Protein AF-0000000087409966 (afdb_homodimer)

Structure (mmCIF, N/CA/C/O backbone):
data_AF-0000000087409966-model_v1
#
loop_
_entity.id
_entity.type
_entity.pdbx_description
1 polymer 'Uncharacterized protein'
#
loop_
_atom_site.group_PDB
_atom_site.id
_atom_site.type_symbol
_atom_site.label_atom_id
_atom_site.label_alt_id
_atom_site.label_comp_id
_atom_site.label_asym_id
_atom_site.label_entity_id
_atom_site.label_seq_id
_atom_site.pdbx_PDB_ins_code
_atom_site.Cartn_x
_atom_site.Cartn_y
_atom_site.Cartn_z
_atom_site.occupancy
_atom_site.B_iso_or_equiv
_atom_site.auth_seq_id
_atom_site.auth_comp_id
_atom_site.auth_asym_id
_atom_site.auth_atom_id
_atom_site.pdbx_PDB_model_num
ATOM 1 N N . MET A 1 1 ? -36.719 43.875 25.672 1 31.42 1 MET A N 1
ATOM 2 C CA . MET A 1 1 ? -36.438 42.5 25.297 1 31.42 1 MET A CA 1
ATOM 3 C C . MET A 1 1 ? -35.062 42.375 24.672 1 31.42 1 MET A C 1
ATOM 5 O O . MET A 1 1 ? -34.812 42.938 23.609 1 31.42 1 MET A O 1
ATOM 9 N N . LYS A 1 2 ? -34 42.156 25.406 1 37.84 2 LYS A N 1
ATOM 10 C CA . LYS A 1 2 ? -32.594 42.156 25.016 1 37.84 2 LYS A CA 1
ATOM 11 C C . LYS A 1 2 ? -32.281 41 24.062 1 37.84 2 LYS A C 1
ATOM 13 O O . LYS A 1 2 ? -32.531 39.844 24.391 1 37.84 2 LYS A O 1
ATOM 18 N N . THR A 1 3 ? -32.344 41.156 22.672 1 31.69 3 THR A N 1
ATOM 19 C CA . THR A 1 3 ? -32 40.219 21.594 1 31.69 3 THR A CA 1
ATOM 20 C C . THR A 1 3 ? -30.578 39.688 21.781 1 31.69 3 THR A C 1
ATOM 22 O O . THR A 1 3 ? -29.609 40.438 21.734 1 31.69 3 THR A O 1
ATOM 25 N N . ASN A 1 4 ? -30.359 38.656 22.625 1 27.95 4 ASN A N 1
ATOM 26 C CA . ASN A 1 4 ? -29.109 37.969 22.859 1 27.95 4 ASN A CA 1
ATOM 27 C C . ASN A 1 4 ? -28.547 37.406 21.562 1 27.95 4 ASN A C 1
ATOM 29 O O . ASN A 1 4 ? -29.125 36.5 20.953 1 27.95 4 ASN A O 1
ATOM 33 N N . ASN A 1 5 ? -27.969 38.219 20.609 1 27.19 5 ASN A N 1
ATOM 34 C CA . ASN A 1 5 ? -27.266 37.812 19.391 1 27.19 5 ASN A CA 1
ATOM 35 C C . ASN A 1 5 ? -26.172 36.781 19.703 1 27.19 5 ASN A C 1
ATOM 37 O O . ASN A 1 5 ? -25.141 37.156 20.281 1 27.19 5 ASN A O 1
ATOM 41 N N . ASN A 1 6 ? -26.516 35.625 20.234 1 29.97 6 ASN A N 1
ATOM 42 C CA . ASN A 1 6 ? -25.5 34.594 20.375 1 29.97 6 ASN A CA 1
ATOM 43 C C . ASN A 1 6 ? -24.703 34.406 19.094 1 29.97 6 ASN A C 1
ATOM 45 O O . ASN A 1 6 ? -25.266 34.125 18.031 1 29.97 6 ASN A O 1
ATOM 49 N N . PRO A 1 7 ? -23.578 35.125 18.844 1 29.48 7 PRO A N 1
ATOM 50 C CA . PRO A 1 7 ? -22.828 34.906 17.609 1 29.48 7 PRO A CA 1
ATOM 51 C C . PRO A 1 7 ? -22.547 33.438 17.344 1 29.48 7 PRO A C 1
ATOM 53 O O . PRO A 1 7 ? -22.094 32.719 18.25 1 29.48 7 PRO A O 1
ATOM 56 N N . LYS A 1 8 ? -23.453 32.781 16.703 1 34.09 8 LYS A N 1
ATOM 57 C CA . LYS A 1 8 ? -23.156 31.469 16.172 1 34.09 8 LYS A CA 1
ATOM 58 C C . LYS A 1 8 ? -21.75 31.406 15.594 1 34.09 8 LYS A C 1
ATOM 60 O O . LYS A 1 8 ? -21.438 32.094 14.633 1 34.09 8 LYS A O 1
ATOM 65 N N . ILE A 1 9 ? -20.734 31.391 16.422 1 30.94 9 ILE A N 1
ATOM 66 C CA . ILE A 1 9 ? -19.406 31.141 15.891 1 30.94 9 ILE A CA 1
ATOM 67 C C . ILE A 1 9 ? -19.469 30 14.867 1 30.94 9 ILE A C 1
ATOM 69 O O . ILE A 1 9 ? -19.781 28.859 15.219 1 30.94 9 ILE A O 1
ATOM 73 N N . ARG A 1 10 ? -20.062 30.156 13.68 1 32.25 10 ARG A N 1
ATOM 74 C CA . ARG A 1 10 ? -19.891 29.25 12.547 1 32.25 10 ARG A CA 1
ATOM 75 C C . ARG A 1 10 ? -18.438 28.797 12.422 1 32.25 10 ARG A C 1
ATOM 77 O O . ARG A 1 10 ? -17.562 29.594 12.039 1 32.25 10 ARG A O 1
ATOM 84 N N . THR A 1 11 ? -17.812 28.188 13.453 1 34.75 11 THR A N 1
ATOM 85 C CA . THR A 1 11 ? -16.453 27.719 13.242 1 34.75 11 THR A CA 1
ATOM 86 C C . THR A 1 11 ? -16.312 27.094 11.852 1 34.75 11 THR A C 1
ATOM 88 O O . THR A 1 11 ? -17.094 26.219 11.477 1 34.75 11 THR A O 1
ATOM 91 N N . ASN A 1 12 ? -16.078 27.797 10.812 1 33.12 12 ASN A N 1
A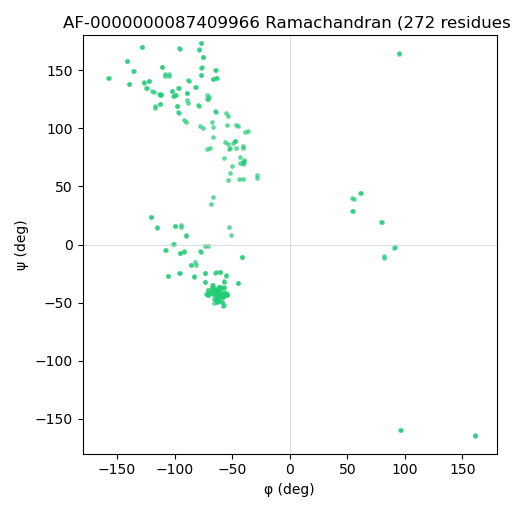TOM 92 C CA . ASN A 1 12 ? -15.742 27.344 9.469 1 33.12 12 ASN A CA 1
ATOM 93 C C . ASN A 1 12 ? -15.023 26 9.477 1 33.12 12 ASN A C 1
ATOM 95 O O . ASN A 1 12 ? -13.844 25.922 9.836 1 33.12 12 ASN A O 1
ATOM 99 N N . THR A 1 13 ? -15.461 24.859 9.945 1 40.47 13 THR A N 1
ATOM 100 C CA . THR A 1 13 ? -15.25 23.438 10.219 1 40.47 13 THR A CA 1
ATOM 101 C C . THR A 1 13 ? -14.547 22.766 9.047 1 40.47 13 THR A C 1
ATOM 103 O O . THR A 1 13 ? -14.328 21.562 9.062 1 40.47 13 THR A O 1
ATOM 106 N N . SER A 1 14 ? -14.391 23.359 7.918 1 46 14 SER A N 1
ATOM 107 C CA . SER A 1 14 ? -13.977 22.797 6.637 1 46 14 SER A CA 1
ATOM 108 C C . SER A 1 14 ? -12.555 22.25 6.703 1 46 14 SER A C 1
ATOM 110 O O . SER A 1 14 ? -12.242 21.25 6.066 1 46 14 SER A O 1
ATOM 112 N N . ASN A 1 15 ? -11.562 23.047 7.281 1 52 15 ASN A N 1
ATOM 113 C CA . ASN A 1 15 ? -10.141 22.719 7.301 1 52 15 ASN A CA 1
ATOM 114 C C . ASN A 1 15 ? -9.742 22.016 8.602 1 52 15 ASN A C 1
ATOM 116 O O . ASN A 1 15 ? -8.594 22.109 9.039 1 52 15 ASN A O 1
ATOM 120 N N . GLN A 1 16 ? -10.672 21.547 9.273 1 64 16 GLN A N 1
ATOM 121 C CA . GLN A 1 16 ? -10.297 21.031 10.586 1 64 16 GLN A CA 1
ATOM 122 C C . GLN A 1 16 ? -9.68 19.641 10.477 1 64 16 GLN A C 1
ATOM 124 O O . GLN A 1 16 ? -10.211 18.766 9.781 1 64 16 GLN A O 1
ATOM 129 N N . ARG A 1 17 ? -8.453 19.625 10.945 1 73.12 17 ARG A N 1
ATOM 130 C CA . ARG A 1 17 ? -7.742 18.359 11.07 1 73.12 17 ARG A CA 1
ATOM 131 C C . ARG A 1 17 ? -8.312 17.531 12.219 1 73.12 17 ARG A C 1
ATOM 133 O O . ARG A 1 17 ? -8.695 18.078 13.258 1 73.12 17 ARG A O 1
ATOM 140 N N . SER A 1 18 ? -8.648 16.266 11.969 1 69.88 18 SER A N 1
ATOM 141 C CA . SER A 1 18 ? -9.094 15.367 13.023 1 69.88 18 SER A CA 1
ATOM 142 C C . SER A 1 18 ? -8.172 14.156 13.148 1 69.88 18 SER A C 1
ATOM 144 O O . SER A 1 18 ? -7.688 13.633 12.141 1 69.88 18 SER A O 1
ATOM 146 N N . TYR A 1 19 ? -7.793 13.891 14.391 1 67.88 19 TYR A N 1
ATOM 147 C CA . TYR A 1 19 ? -6.957 12.727 14.688 1 67.88 19 TYR A CA 1
ATOM 148 C C . TYR A 1 19 ? -7.812 11.5 14.961 1 67.88 19 TYR A C 1
ATOM 150 O O . TYR A 1 19 ? -8.867 11.594 15.594 1 67.88 19 TYR A O 1
ATOM 158 N N . PHE A 1 20 ? -7.453 10.43 14.289 1 63.22 20 PHE A N 1
ATOM 159 C CA . PHE A 1 20 ? -8.188 9.18 14.469 1 63.22 20 PHE A CA 1
ATOM 160 C C . PHE A 1 20 ? -7.242 8.047 14.828 1 63.22 20 PHE A C 1
ATOM 162 O O . PHE A 1 20 ? -6.09 8.023 14.383 1 63.22 20 PHE A O 1
ATOM 169 N N . ASP A 1 21 ? -7.793 7.219 15.797 1 64.75 21 ASP A N 1
ATOM 170 C CA . ASP A 1 21 ? -7.027 6.043 16.188 1 64.75 21 ASP A CA 1
ATOM 171 C C . ASP A 1 21 ? -7.414 4.828 15.344 1 64.75 21 ASP A C 1
ATOM 173 O O . ASP A 1 21 ? -8.562 4.383 15.383 1 64.75 21 ASP A O 1
ATOM 177 N N . TRP A 1 22 ? -6.547 4.418 14.445 1 62.53 22 TRP A N 1
ATOM 178 C CA . TRP A 1 22 ? -6.766 3.225 13.633 1 62.53 22 TRP A CA 1
ATOM 179 C C . TRP A 1 22 ? -6.586 1.96 14.461 1 62.53 22 TRP A C 1
ATOM 181 O O . TRP A 1 22 ? -6.961 0.867 14.031 1 62.53 22 TRP A O 1
ATOM 191 N N . GLY A 1 23 ? -6.254 2.186 15.695 1 59.34 23 GLY A N 1
ATOM 192 C CA . GLY A 1 23 ? -5.895 1.058 16.547 1 59.34 23 GLY A CA 1
ATOM 193 C C . GLY A 1 23 ? -4.398 0.809 16.609 1 59.34 23 GLY A C 1
ATOM 194 O O . GLY A 1 23 ? -3.646 1.314 15.766 1 59.34 23 GLY A O 1
ATOM 195 N N . SER A 1 24 ? -3.992 0.088 17.5 1 55.53 24 SER A N 1
ATOM 196 C CA . SER A 1 24 ? -2.6 -0.299 17.703 1 55.53 24 SER A CA 1
ATOM 197 C C . SER A 1 24 ? -1.693 0.924 17.781 1 55.53 24 SER A C 1
ATOM 199 O O . SER A 1 24 ? -0.583 0.922 17.25 1 55.53 24 SER A O 1
ATOM 201 N N . LYS A 1 25 ? -2.26 2.023 18.25 1 59.22 25 LYS A N 1
ATOM 202 C CA . LYS A 1 25 ? -1.49 3.23 18.531 1 59.22 25 LYS A CA 1
ATOM 203 C C . LYS A 1 25 ? -1.204 4.016 17.25 1 59.22 25 LYS A C 1
ATOM 205 O O . LYS A 1 25 ? -0.202 4.73 17.172 1 59.22 25 LYS A O 1
ATOM 210 N N . MET A 1 26 ? -2.084 3.635 16.266 1 67.94 26 MET A N 1
ATOM 211 C CA . MET A 1 26 ? -1.891 4.375 15.031 1 67.94 26 MET A CA 1
ATOM 212 C C . MET A 1 26 ? -2.854 5.555 14.945 1 67.94 26 MET A C 1
ATOM 214 O O . MET A 1 26 ? -4.07 5.379 15.047 1 67.94 26 MET A O 1
ATOM 218 N N . GLN A 1 27 ? -2.258 6.75 15 1 69.38 27 GLN A N 1
ATOM 219 C CA . GLN A 1 27 ? -3.064 7.961 14.875 1 69.38 27 GLN A CA 1
ATOM 220 C C . GLN A 1 27 ? -3.02 8.508 13.445 1 69.38 27 GLN A C 1
ATOM 222 O O . GLN A 1 27 ? -1.941 8.742 12.906 1 69.38 27 GLN A O 1
ATOM 227 N N . VAL A 1 28 ? -4.211 8.539 12.875 1 74.81 28 VAL A N 1
ATOM 228 C CA . VAL A 1 28 ? -4.316 9.039 11.508 1 74.81 28 VAL A CA 1
ATOM 229 C C . VAL A 1 28 ? -4.996 10.406 11.508 1 74.81 28 VAL A C 1
ATOM 231 O O . VAL A 1 28 ? -5.805 10.703 12.391 1 74.81 28 VAL A O 1
ATOM 234 N N . ILE A 1 29 ? -4.59 11.195 10.609 1 78.19 29 ILE A N 1
ATOM 235 C CA . ILE A 1 29 ? -5.094 12.562 10.562 1 78.19 29 ILE A CA 1
ATOM 236 C C . ILE A 1 29 ? -5.926 12.766 9.297 1 78.19 29 ILE A C 1
ATOM 238 O O . ILE A 1 29 ? -5.496 12.391 8.203 1 78.19 29 ILE A O 1
ATOM 242 N N . ARG A 1 30 ? -7.148 13.32 9.57 1 78.12 30 ARG A N 1
ATOM 243 C CA . ARG A 1 30 ? -8.031 13.648 8.453 1 78.12 30 ARG A CA 1
ATOM 244 C C . ARG A 1 30 ? -8.062 15.156 8.211 1 78.12 30 ARG A C 1
ATOM 246 O O . ARG A 1 30 ? -7.93 15.945 9.148 1 78.12 30 ARG A O 1
ATOM 253 N N . LYS A 1 31 ? -8.211 15.398 6.934 1 77.75 31 LYS A N 1
ATOM 254 C CA . LYS A 1 31 ? -8.43 16.812 6.609 1 77.75 31 LYS A CA 1
ATOM 255 C C . LYS A 1 31 ? -9.914 17.109 6.473 1 77.75 31 LYS A C 1
ATOM 257 O O . LYS A 1 31 ? -10.75 16.219 6.574 1 77.75 31 LYS A O 1
ATOM 262 N N . GLY A 1 32 ? -10.219 18.375 6.414 1 63.72 32 GLY A N 1
ATOM 263 C CA . GLY A 1 32 ? -11.57 18.906 6.488 1 63.72 32 GLY A CA 1
ATOM 264 C C . GLY A 1 32 ? -12.562 18.156 5.629 1 63.72 32 GLY A C 1
ATOM 265 O O . GLY A 1 32 ? -13.719 17.969 6.023 1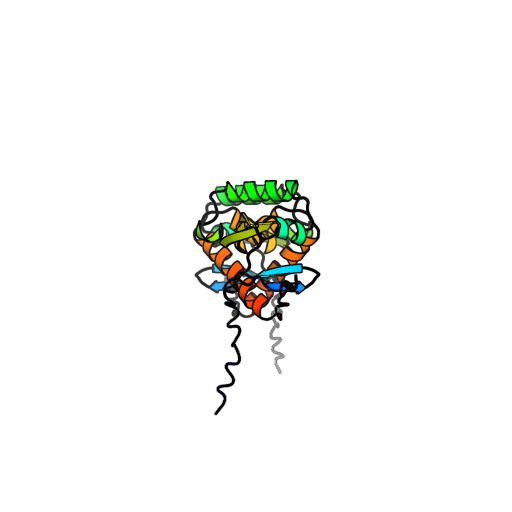 63.72 32 GLY A O 1
ATOM 266 N N . ASN A 1 33 ? -12.164 17.641 4.512 1 67.56 33 ASN A N 1
ATOM 267 C CA . ASN A 1 33 ? -13.094 16.938 3.629 1 67.56 33 ASN A CA 1
ATOM 268 C C . ASN A 1 33 ? -13.156 15.453 3.953 1 67.56 33 ASN A C 1
ATOM 270 O O . ASN A 1 33 ? -13.75 14.68 3.205 1 67.56 33 ASN A O 1
ATOM 274 N N . GLY A 1 34 ? -12.5 15.109 5.055 1 69.38 34 GLY A N 1
ATOM 275 C CA . GLY A 1 34 ? -12.562 13.727 5.504 1 69.38 34 GLY A CA 1
ATOM 276 C C . GLY A 1 34 ? -11.453 12.867 4.941 1 69.38 34 GLY A C 1
ATOM 277 O O . GLY A 1 34 ? -11.289 11.711 5.34 1 69.38 34 GLY A O 1
ATOM 278 N N . GLU A 1 35 ? -10.664 13.461 4.109 1 84.88 35 GLU A N 1
ATOM 279 C CA . GLU A 1 35 ? -9.586 12.688 3.502 1 84.88 35 GLU A CA 1
ATOM 280 C C . GLU A 1 35 ? -8.383 12.586 4.438 1 84.88 35 GLU A C 1
ATOM 282 O O . GLU A 1 35 ? -8.039 13.547 5.121 1 84.88 35 GLU A O 1
ATOM 287 N N . ILE A 1 36 ? -7.922 11.453 4.48 1 88.69 36 ILE A N 1
ATOM 288 C CA . ILE A 1 36 ? -6.715 11.242 5.27 1 88.69 36 ILE A CA 1
ATOM 289 C C . ILE A 1 36 ? -5.523 11.891 4.566 1 88.69 36 ILE A C 1
ATOM 291 O O . ILE A 1 36 ? -5.309 11.672 3.373 1 88.69 36 ILE A O 1
ATOM 295 N N . ALA A 1 37 ? -4.855 12.727 5.277 1 92.25 37 ALA A N 1
ATOM 296 C CA . ALA A 1 37 ? -3.648 13.391 4.785 1 92.25 37 ALA A CA 1
ATOM 297 C C . ALA A 1 37 ? -2.779 13.875 5.938 1 92.25 37 ALA A C 1
ATOM 299 O O . ALA A 1 37 ? -3.291 14.383 6.938 1 92.25 37 ALA A O 1
ATOM 300 N N . MET A 1 38 ? -1.478 13.781 5.734 1 93.44 38 MET A N 1
ATOM 301 C CA . MET A 1 38 ? -0.567 14.125 6.82 1 93.44 38 MET A CA 1
ATOM 302 C C . MET A 1 38 ? 0.592 14.977 6.309 1 93.44 38 MET A C 1
ATOM 304 O O . MET A 1 38 ? 1.001 14.844 5.152 1 93.44 38 MET A O 1
ATOM 308 N N . THR A 1 39 ? 1.058 15.844 7.227 1 93.31 39 THR A N 1
ATOM 309 C CA . THR A 1 39 ? 2.291 16.562 6.938 1 93.31 39 THR A CA 1
ATOM 310 C C . THR A 1 39 ? 3.508 15.672 7.172 1 93.31 39 THR A C 1
ATOM 312 O O . THR A 1 39 ? 3.385 14.586 7.738 1 93.31 39 THR A O 1
ATOM 315 N N . GLU A 1 40 ? 4.648 16.172 6.672 1 95.5 40 GLU A N 1
ATOM 316 C CA . GLU A 1 40 ? 5.887 15.43 6.879 1 95.5 40 GLU A CA 1
ATOM 317 C C . GLU A 1 40 ? 6.145 15.188 8.359 1 95.5 40 GLU A C 1
ATOM 319 O O . GLU A 1 40 ? 6.539 14.094 8.758 1 95.5 40 GLU A O 1
ATOM 324 N N . SER A 1 41 ? 5.945 16.188 9.18 1 92.81 41 SER A N 1
ATOM 325 C CA . SER A 1 41 ? 6.176 16.062 10.617 1 92.81 41 SER A CA 1
ATOM 326 C C . SER A 1 41 ? 5.227 15.039 11.234 1 92.81 41 SER A C 1
ATOM 328 O O . SER A 1 41 ? 5.617 14.273 12.125 1 92.81 41 SER A O 1
ATOM 330 N N . GLU A 1 42 ? 4.051 15.008 10.82 1 91 42 GLU A N 1
ATOM 331 C CA . GLU A 1 42 ? 3.072 14.039 11.305 1 91 42 GLU A CA 1
ATOM 332 C C . GLU A 1 42 ? 3.445 12.617 10.875 1 91 42 GLU A C 1
ATOM 334 O O . GLU A 1 42 ? 3.256 11.664 11.641 1 91 42 GLU A O 1
ATOM 339 N N . LEU A 1 43 ? 3.996 12.484 9.734 1 95.62 43 LEU A N 1
ATOM 340 C CA . LEU A 1 43 ? 4.438 11.188 9.227 1 95.62 43 LEU A CA 1
ATOM 341 C C . LEU A 1 43 ? 5.605 10.648 10.047 1 95.62 43 LEU A C 1
ATOM 343 O O . LEU A 1 43 ? 5.68 9.445 10.312 1 95.62 43 LEU A O 1
ATOM 347 N N . VAL A 1 44 ? 6.43 11.555 10.406 1 95.81 44 VAL A N 1
ATOM 348 C CA . VAL A 1 44 ? 7.555 11.18 11.25 1 95.81 44 VAL A CA 1
ATOM 349 C C . VAL A 1 44 ? 7.039 10.555 12.547 1 95.81 44 VAL A C 1
ATOM 351 O O . VAL A 1 44 ? 7.535 9.516 12.984 1 95.81 44 VAL A O 1
ATOM 354 N N . ARG A 1 45 ? 6.074 11.172 13.062 1 91.31 45 ARG A N 1
ATOM 355 C CA . ARG A 1 45 ? 5.48 10.672 14.297 1 91.31 45 ARG A CA 1
ATOM 356 C C . ARG A 1 45 ? 4.707 9.383 14.055 1 91.31 45 ARG A C 1
ATOM 358 O O . ARG A 1 45 ? 4.82 8.43 14.82 1 91.31 45 ARG A O 1
ATOM 365 N N . PHE A 1 46 ? 3.973 9.273 13.078 1 91 46 PHE A 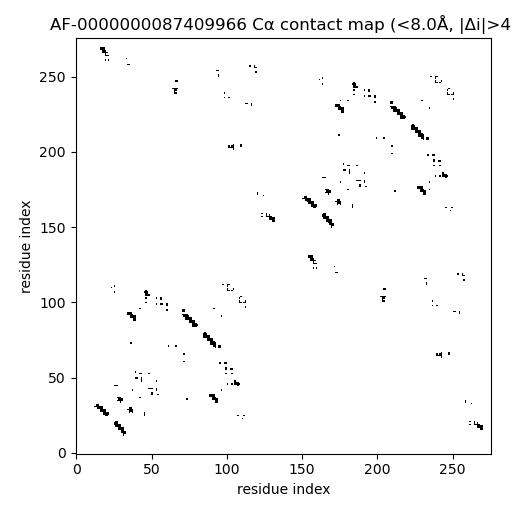N 1
ATOM 366 C CA . PHE A 1 46 ? 3.123 8.141 12.742 1 91 46 PHE A CA 1
ATOM 367 C C . PHE A 1 46 ? 3.957 6.879 12.539 1 91 46 PHE A C 1
ATOM 369 O O . PHE A 1 46 ? 3.607 5.809 13.047 1 91 46 PHE A O 1
ATOM 376 N N . PHE A 1 47 ? 5.078 7.043 11.852 1 94.56 47 PHE A N 1
ATOM 377 C CA . PHE A 1 47 ? 5.879 5.879 11.492 1 94.56 47 PHE A CA 1
ATOM 378 C C . PHE A 1 47 ? 6.988 5.648 12.508 1 94.56 47 PHE A C 1
ATOM 380 O O . PHE A 1 47 ? 7.684 4.633 12.461 1 94.56 47 PHE A O 1
ATOM 387 N N . GLY A 1 48 ? 7.16 6.551 13.414 1 92.88 48 GLY A N 1
ATOM 388 C CA . GLY A 1 48 ? 8.18 6.398 14.438 1 92.88 48 GLY A CA 1
ATOM 389 C C . GLY A 1 48 ? 9.586 6.324 13.875 1 92.88 48 GLY A C 1
ATOM 390 O O . GLY A 1 48 ? 10.367 5.441 14.25 1 92.88 48 GLY A O 1
ATOM 391 N N . VAL A 1 49 ? 9.891 7.207 12.922 1 96.81 49 VAL A N 1
ATOM 392 C CA . VAL A 1 49 ? 11.211 7.242 12.297 1 96.81 49 VAL A CA 1
ATOM 393 C C . VAL A 1 49 ? 11.766 8.664 12.344 1 96.81 49 VAL A C 1
ATOM 395 O O . VAL A 1 49 ? 11.055 9.602 12.711 1 96.81 49 VAL A O 1
ATOM 398 N N . THR A 1 50 ? 13.016 8.789 12.008 1 97.62 50 THR A N 1
ATOM 399 C CA . THR A 1 50 ? 13.625 10.117 11.945 1 97.62 50 THR A CA 1
ATOM 400 C C . THR A 1 50 ? 13.195 10.852 10.68 1 97.62 50 THR A C 1
ATOM 402 O O . THR A 1 50 ? 12.836 10.219 9.688 1 97.62 50 THR A O 1
ATOM 405 N N . TRP A 1 51 ? 13.195 12.133 10.766 1 97.12 51 TRP A N 1
ATOM 406 C CA . TRP A 1 51 ? 12.859 12.961 9.617 1 97.12 51 TRP A CA 1
ATOM 407 C C . TRP A 1 51 ? 13.75 12.633 8.422 1 97.12 51 TRP A C 1
ATOM 409 O O . TRP A 1 51 ? 13.273 12.555 7.289 1 97.12 51 T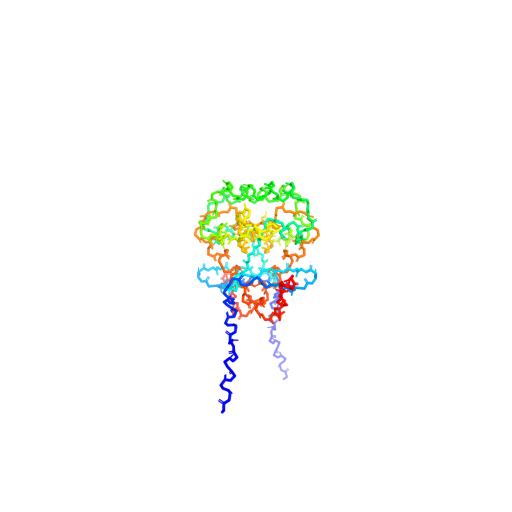RP A O 1
ATOM 419 N N . ARG A 1 52 ? 15.023 12.43 8.625 1 97.88 52 ARG A N 1
ATOM 420 C CA . ARG A 1 52 ? 15.977 12.148 7.551 1 97.88 52 ARG A CA 1
ATOM 421 C C . ARG A 1 52 ? 15.602 10.875 6.801 1 97.88 52 ARG A C 1
ATOM 423 O O . ARG A 1 52 ? 15.57 10.859 5.57 1 97.88 52 ARG A O 1
ATOM 430 N N . LYS A 1 53 ? 15.281 9.883 7.535 1 97.06 53 LYS A N 1
ATOM 431 C CA . LYS A 1 53 ? 14.898 8.602 6.938 1 97.06 53 LYS A CA 1
ATOM 432 C C . LYS A 1 53 ? 13.602 8.727 6.145 1 97.06 53 LYS A C 1
ATOM 434 O O . LYS A 1 53 ? 13.508 8.25 5.012 1 97.06 53 LYS A O 1
ATOM 439 N N . LEU A 1 54 ? 12.664 9.359 6.773 1 97.94 54 LEU A N 1
ATOM 440 C CA . LEU A 1 54 ? 11.383 9.562 6.113 1 97.94 54 LEU A CA 1
ATOM 441 C C . LEU A 1 54 ? 11.539 10.406 4.855 1 97.94 54 LEU A C 1
ATOM 443 O O . LEU A 1 54 ? 11 10.062 3.801 1 97.94 54 LEU A O 1
ATOM 447 N N . ASN A 1 55 ? 12.234 11.469 5.004 1 97.38 55 ASN A N 1
ATOM 448 C CA . ASN A 1 55 ? 12.391 12.391 3.881 1 97.38 55 ASN A CA 1
ATOM 449 C C . ASN A 1 55 ? 13.047 11.711 2.686 1 97.38 55 ASN A C 1
ATOM 451 O O . ASN A 1 55 ? 12.656 11.938 1.541 1 97.38 55 ASN A O 1
ATOM 455 N N . TYR A 1 56 ? 13.945 10.898 2.953 1 97.06 56 TYR A N 1
ATOM 456 C CA . TYR A 1 56 ? 14.625 10.172 1.884 1 97.06 56 TYR A CA 1
ATOM 457 C C . TYR A 1 56 ? 13.648 9.297 1.116 1 97.06 56 TYR A C 1
ATOM 459 O O . TYR A 1 56 ? 13.625 9.305 -0.117 1 97.06 56 TYR A O 1
ATOM 467 N N . ARG A 1 57 ? 12.859 8.547 1.822 1 96.69 57 ARG A N 1
ATOM 468 C CA . ARG A 1 57 ? 11.891 7.66 1.201 1 96.69 57 ARG A CA 1
ATOM 469 C C . ARG A 1 57 ? 10.797 8.453 0.482 1 96.69 57 ARG A C 1
ATOM 471 O O . ARG A 1 57 ? 10.344 8.055 -0.594 1 96.69 57 ARG A O 1
ATOM 478 N N . LEU A 1 58 ? 10.445 9.555 1.097 1 96.81 58 LEU A N 1
ATOM 479 C CA . LEU A 1 58 ? 9.445 10.43 0.492 1 96.81 58 LEU A CA 1
ATOM 480 C C . LEU A 1 58 ? 9.938 10.984 -0.842 1 96.81 58 LEU A C 1
ATOM 482 O O . LEU A 1 58 ? 9.195 11 -1.826 1 96.81 58 LEU A O 1
ATOM 486 N N . GLN A 1 59 ? 11.164 11.344 -0.864 1 96.31 59 GLN A N 1
ATOM 487 C CA . GLN A 1 59 ? 11.742 11.852 -2.107 1 96.31 59 GLN A CA 1
ATOM 488 C C . GLN A 1 59 ? 11.781 10.758 -3.176 1 96.31 59 GLN A C 1
ATOM 490 O O . GLN A 1 59 ? 11.57 11.039 -4.359 1 96.31 59 GLN A O 1
ATOM 495 N N . THR A 1 60 ? 12.086 9.586 -2.75 1 94.12 60 THR A N 1
ATOM 496 C CA . THR A 1 60 ? 12.102 8.469 -3.682 1 94.12 60 THR A CA 1
ATOM 497 C C . THR A 1 60 ? 10.734 8.297 -4.348 1 94.12 60 THR A C 1
ATOM 499 O O . THR A 1 60 ? 10.656 8.102 -5.562 1 94.12 60 THR A O 1
ATOM 502 N N . ILE A 1 61 ? 9.688 8.422 -3.59 1 95.06 61 ILE A N 1
ATOM 503 C CA . ILE A 1 61 ? 8.328 8.297 -4.098 1 95.06 61 ILE A CA 1
ATOM 504 C C . ILE A 1 61 ? 8.008 9.469 -5.023 1 95.06 61 ILE A C 1
ATOM 506 O O . ILE A 1 61 ? 7.48 9.273 -6.121 1 95.06 61 ILE A O 1
ATOM 510 N N . MET A 1 62 ? 8.445 10.656 -4.609 1 94.06 62 MET A N 1
ATOM 511 C CA . MET A 1 62 ? 8.07 11.867 -5.328 1 94.06 62 MET A CA 1
ATOM 512 C C . MET A 1 62 ? 8.82 11.977 -6.648 1 94.06 62 MET A C 1
ATOM 514 O O . MET A 1 62 ? 8.32 12.562 -7.609 1 94.06 62 MET A O 1
ATOM 518 N N . LYS A 1 63 ? 9.93 11.344 -6.668 1 92.06 63 LYS A N 1
ATOM 519 C CA . LYS A 1 63 ? 10.742 11.391 -7.879 1 92.06 63 LYS A CA 1
ATOM 520 C C . LYS A 1 63 ? 10.312 10.32 -8.875 1 92.06 63 LYS A C 1
ATOM 522 O O . LYS A 1 63 ? 10.633 10.398 -10.062 1 92.06 63 LYS A O 1
ATOM 527 N N . SER A 1 64 ? 9.562 9.359 -8.281 1 88.31 64 SER A N 1
ATOM 528 C CA . SER A 1 64 ? 9.102 8.289 -9.156 1 88.31 64 SER A CA 1
ATOM 529 C C . SER A 1 64 ? 7.926 8.742 -10.016 1 88.31 64 SER A C 1
ATOM 531 O O . SER A 1 64 ? 7.152 9.609 -9.609 1 88.31 64 SER A O 1
ATOM 533 N N . SER A 1 65 ? 7.801 8.289 -11.211 1 81.62 65 SER A N 1
ATOM 534 C CA . SER A 1 65 ? 6.73 8.68 -12.133 1 81.62 65 SER A CA 1
ATOM 535 C C . SER A 1 65 ? 5.621 7.637 -12.156 1 81.62 65 SER A C 1
ATOM 537 O O . SER A 1 65 ? 4.719 7.699 -12.992 1 81.62 65 SER A O 1
ATOM 539 N N . ASN A 1 66 ? 5.578 6.777 -11.219 1 90.81 66 ASN A N 1
ATOM 540 C CA . ASN A 1 66 ? 4.625 5.672 -11.297 1 90.81 66 ASN A CA 1
ATOM 541 C C . ASN A 1 66 ? 3.244 6.086 -10.805 1 90.81 66 ASN A C 1
ATOM 543 O O . ASN A 1 66 ? 2.23 5.566 -11.273 1 90.81 66 ASN A O 1
ATOM 547 N N . LEU A 1 67 ? 3.197 7.047 -9.938 1 93.62 67 LEU A N 1
ATOM 548 C CA . LEU A 1 67 ? 1.938 7.457 -9.32 1 93.62 67 LEU A CA 1
ATOM 549 C C . LEU A 1 67 ? 1.239 8.516 -10.164 1 93.62 67 LEU A C 1
ATOM 551 O O . LEU A 1 67 ? 1.894 9.383 -10.742 1 93.62 67 LEU A O 1
ATOM 555 N N . HIS A 1 68 ? 0.005 8.422 -10.234 1 92.5 68 HIS A N 1
ATOM 556 C CA . HIS A 1 68 ? -0.806 9.445 -10.891 1 92.5 68 HIS A CA 1
ATOM 557 C C . HIS A 1 68 ? -0.722 10.773 -10.148 1 92.5 68 HIS A C 1
ATOM 559 O O . HIS A 1 68 ? -0.589 10.797 -8.922 1 92.5 68 HIS A O 1
ATOM 565 N N . PRO A 1 69 ? -0.868 11.836 -10.883 1 90.06 69 PRO A N 1
ATOM 566 C CA . PRO A 1 69 ? -0.778 13.156 -10.25 1 90.06 69 PRO A CA 1
ATOM 567 C C . PRO A 1 69 ? -1.78 13.328 -9.109 1 90.06 69 PRO A C 1
ATOM 569 O O . PRO A 1 69 ? -1.468 13.961 -8.102 1 90.06 69 PRO A O 1
ATOM 572 N N . ASP A 1 70 ? -2.898 12.711 -9.211 1 89.88 70 ASP A N 1
ATOM 573 C CA . ASP A 1 70 ? -3.951 12.898 -8.219 1 89.88 70 ASP A CA 1
ATOM 574 C C . ASP A 1 70 ? -3.652 12.109 -6.945 1 89.88 70 ASP A C 1
ATOM 576 O O . ASP A 1 70 ? -4.32 12.289 -5.926 1 89.88 70 ASP A O 1
ATOM 580 N N . GLU A 1 71 ? -2.6 11.312 -6.988 1 94 71 GLU A N 1
ATOM 581 C CA . GLU A 1 71 ? -2.238 10.484 -5.84 1 94 71 GLU A CA 1
ATOM 582 C C . GLU A 1 71 ? -1.094 11.109 -5.047 1 94 71 GLU A C 1
ATOM 584 O O . GLU A 1 71 ? -0.697 10.594 -4.004 1 94 71 GLU A O 1
ATOM 589 N N . ARG A 1 72 ? -0.571 12.25 -5.414 1 93 72 ARG A N 1
ATOM 590 C CA . ARG A 1 72 ? 0.715 12.727 -4.918 1 93 72 ARG A CA 1
ATOM 591 C C . ARG A 1 72 ? 0.528 13.852 -3.91 1 93 72 ARG A C 1
ATOM 593 O O . ARG A 1 72 ? 1.41 14.117 -3.09 1 93 72 ARG A O 1
ATOM 600 N N . CYS A 1 73 ? -0.57 14.531 -4.086 1 91 73 CYS A N 1
ATOM 601 C CA . CYS A 1 73 ? -0.739 15.742 -3.295 1 91 73 CYS A CA 1
ATOM 602 C C . CYS A 1 73 ? -2.176 15.875 -2.803 1 91 73 CYS A C 1
ATOM 604 O O . CYS A 1 73 ? -3.119 15.594 -3.541 1 91 73 CYS A O 1
ATOM 606 N N . ALA A 1 74 ? -2.273 16.281 -1.537 1 91.06 74 ALA A N 1
ATOM 607 C CA . ALA A 1 74 ? -3.59 16.516 -0.948 1 91.06 74 ALA A CA 1
ATOM 608 C C . ALA A 1 74 ? -3.729 17.969 -0.478 1 91.06 74 ALA A C 1
ATOM 610 O O . ALA A 1 74 ? -4.445 18.234 0.486 1 91.06 74 ALA A O 1
ATOM 611 N N . GLY A 1 75 ? -2.949 18.859 -1.062 1 91.19 75 GLY A N 1
ATOM 612 C CA . GLY A 1 75 ? -2.982 20.266 -0.678 1 91.19 75 GLY A CA 1
ATOM 613 C C . GLY A 1 75 ? -1.899 20.641 0.317 1 91.19 75 GLY A C 1
ATOM 614 O O . GLY A 1 75 ? -0.812 20.047 0.304 1 91.19 75 GLY A O 1
ATOM 615 N N . GLU A 1 76 ? -2.17 21.766 0.989 1 92.81 76 GLU A N 1
ATOM 616 C CA . GLU A 1 76 ? -1.234 22.266 1.991 1 92.81 76 GLU A CA 1
ATOM 617 C C . GLU A 1 76 ? -1.972 22.844 3.193 1 92.81 76 GLU A C 1
ATOM 619 O O . GLU A 1 76 ? -3.182 23.078 3.135 1 92.81 76 GLU A O 1
ATOM 624 N N . GLU A 1 77 ? -1.23 22.875 4.246 1 89.19 77 GLU A N 1
ATOM 625 C CA . GLU A 1 77 ? -1.762 23.516 5.445 1 89.19 77 GLU A CA 1
ATOM 626 C C . GLU A 1 77 ? -0.857 24.656 5.906 1 89.19 77 GLU A C 1
ATOM 628 O O . GLU A 1 77 ? 0.369 24.547 5.836 1 89.19 77 GLU A O 1
ATOM 633 N N . PRO A 1 78 ? -1.483 25.734 6.352 1 90 78 PRO A N 1
ATOM 634 C CA . PRO A 1 78 ? -0.67 26.859 6.844 1 90 78 PRO A CA 1
ATOM 635 C C . PRO A 1 78 ? 0.099 26.5 8.117 1 90 78 PRO A C 1
ATOM 637 O O . PRO A 1 78 ? -0.411 25.781 8.969 1 90 78 PRO A O 1
ATOM 640 N N . VAL A 1 79 ? 1.286 27.031 8.156 1 89.62 79 VAL A N 1
ATOM 641 C CA . VAL A 1 79 ? 2.123 26.875 9.344 1 89.62 79 VAL A CA 1
ATOM 642 C C . VAL A 1 79 ? 2.301 28.234 10.039 1 89.62 79 VAL A C 1
ATOM 644 O O . VAL A 1 79 ? 2.746 29.203 9.414 1 89.62 79 VAL A O 1
ATOM 647 N N . PHE A 1 80 ? 1.847 28.203 11.32 1 87.56 80 PHE A N 1
ATOM 648 C CA . PHE A 1 80 ? 1.954 29.438 12.086 1 87.56 80 PHE A CA 1
ATOM 649 C C . PHE A 1 80 ? 2.975 29.297 13.203 1 87.56 80 PHE A C 1
ATOM 651 O O . PHE A 1 80 ? 3.008 28.266 13.891 1 87.56 80 PHE A O 1
ATOM 658 N N . ILE A 1 81 ? 3.846 30.203 13.258 1 86.94 81 ILE A N 1
ATOM 659 C CA . ILE A 1 81 ? 4.77 30.312 14.383 1 86.94 81 ILE A CA 1
ATOM 660 C C . ILE A 1 81 ? 4.531 31.641 15.117 1 86.94 81 ILE A C 1
ATOM 662 O O . ILE A 1 81 ? 4.648 32.719 14.523 1 86.94 81 ILE A O 1
ATOM 666 N N . ASN A 1 82 ? 4.156 31.453 16.406 1 91.25 82 ASN A N 1
ATOM 667 C CA . ASN A 1 82 ? 3.859 32.625 17.203 1 91.25 82 ASN A CA 1
ATOM 668 C C . ASN A 1 82 ? 2.805 33.531 16.547 1 91.25 82 ASN A C 1
ATOM 670 O O . ASN A 1 82 ? 2.984 34.75 16.438 1 91.25 82 ASN A O 1
ATOM 674 N N . GLY A 1 83 ? 1.778 32.844 15.938 1 87.88 83 GLY A N 1
ATOM 675 C CA . GLY A 1 83 ? 0.632 33.562 15.391 1 87.88 83 GLY A CA 1
ATOM 676 C C . GLY A 1 83 ? 0.889 34.125 14.008 1 87.88 83 GLY A C 1
ATOM 677 O O . GLY A 1 83 ? -0.015 34.688 13.391 1 87.88 83 GLY A O 1
ATOM 678 N N . GLN A 1 84 ? 2.152 34.094 13.641 1 92.75 84 GLN A N 1
ATOM 679 C CA . GLN A 1 84 ? 2.502 34.594 12.32 1 92.75 84 GLN A CA 1
ATOM 680 C C . GLN A 1 84 ? 2.59 33.469 11.297 1 92.75 84 GLN A C 1
ATOM 682 O O . GLN A 1 84 ? 3.156 32.406 11.578 1 92.75 84 GLN A O 1
ATOM 687 N N . LEU A 1 85 ? 1.984 33.75 10.148 1 91.88 85 LEU A N 1
ATOM 688 C CA . LEU A 1 85 ? 2.078 32.781 9.055 1 91.88 85 LEU A CA 1
ATOM 689 C C . LEU A 1 85 ? 3.518 32.625 8.578 1 91.88 85 LEU A C 1
ATOM 691 O O . LEU A 1 85 ? 4.121 33.594 8.117 1 91.88 85 LEU A O 1
ATOM 695 N N . LYS A 1 86 ? 4.043 31.484 8.781 1 91.44 86 LYS A N 1
ATOM 696 C CA . LYS A 1 86 ? 5.434 31.25 8.391 1 91.44 86 LYS A CA 1
ATOM 697 C C . LYS A 1 86 ? 5.516 30.594 7.016 1 91.44 86 LYS A C 1
ATOM 699 O O . LYS A 1 86 ? 6.508 30.766 6.305 1 91.44 86 LYS A O 1
ATOM 704 N N . GLY A 1 87 ? 4.453 29.922 6.668 1 93.94 87 GLY A N 1
ATOM 705 C CA . GLY A 1 87 ? 4.43 29.25 5.383 1 93.94 87 GLY A CA 1
ATOM 706 C C . GLY A 1 87 ? 3.371 28.156 5.297 1 93.94 87 GLY A C 1
ATOM 707 O O . GLY A 1 87 ? 2.34 28.234 5.969 1 93.94 87 GLY A O 1
ATOM 708 N N . TYR A 1 88 ? 3.572 27.312 4.254 1 93.62 88 TYR A N 1
ATOM 709 C CA . TYR A 1 88 ? 2.635 26.219 4.043 1 93.62 88 TYR A CA 1
ATOM 710 C C . TYR A 1 88 ? 3.365 24.875 3.998 1 93.62 88 TYR A C 1
ATOM 712 O O . TYR A 1 88 ? 4.445 24.766 3.418 1 93.62 88 TYR A O 1
ATOM 720 N N . ALA A 1 89 ? 2.789 23.953 4.699 1 93.38 89 ALA A N 1
ATOM 721 C CA . ALA A 1 89 ? 3.324 22.594 4.676 1 93.38 89 ALA A CA 1
ATOM 722 C C . ALA A 1 89 ? 2.49 21.688 3.775 1 93.38 89 ALA A C 1
ATOM 724 O O . ALA A 1 89 ? 1.26 21.672 3.873 1 93.38 89 ALA A O 1
ATOM 725 N N . PRO A 1 90 ? 3.238 20.953 2.916 1 94.62 90 PRO A N 1
ATOM 726 C CA . PRO A 1 90 ? 2.48 20.031 2.064 1 94.62 90 PRO A CA 1
ATOM 727 C C . PRO A 1 90 ? 1.762 18.938 2.861 1 94.62 90 PRO A C 1
ATOM 729 O O . PRO A 1 90 ? 2.268 18.484 3.889 1 94.62 90 PRO A O 1
ATOM 732 N N . LEU A 1 91 ? 0.529 18.562 2.383 1 94.06 91 LEU A N 1
ATOM 733 C CA . LEU A 1 91 ? -0.21 17.406 2.9 1 94.06 91 LEU A CA 1
ATOM 734 C C . LEU A 1 91 ? -0.066 16.203 1.973 1 94.06 91 LEU A C 1
ATOM 736 O O . LEU A 1 91 ? -0.313 16.312 0.769 1 94.06 91 LEU A O 1
ATOM 740 N N . TYR A 1 92 ? 0.325 15.109 2.555 1 94.94 92 TYR A N 1
ATOM 741 C CA . TYR A 1 92 ? 0.481 13.883 1.79 1 94.94 92 TYR A CA 1
ATOM 742 C C . TYR A 1 92 ? -0.737 12.977 1.952 1 94.94 92 TYR A C 1
ATOM 744 O O . TYR A 1 92 ? -1.143 12.672 3.074 1 94.94 92 TYR A O 1
ATOM 752 N N . PRO A 1 93 ? -1.238 12.57 0.795 1 94.44 93 PRO A N 1
ATOM 753 C CA . PRO A 1 93 ? -2.463 11.773 0.853 1 94.44 93 PRO A CA 1
ATOM 754 C C . PRO A 1 93 ? -2.201 10.328 1.271 1 94.44 93 PRO A C 1
ATOM 756 O O . PRO A 1 93 ? -1.046 9.906 1.359 1 94.44 93 PRO A O 1
ATOM 759 N N . LEU A 1 94 ? -3.307 9.656 1.46 1 93.69 94 LEU A N 1
ATOM 760 C CA . LEU A 1 94 ? -3.27 8.273 1.923 1 93.69 94 LEU A CA 1
ATOM 761 C C . LEU A 1 94 ? -2.439 7.406 0.982 1 93.69 94 LEU A C 1
ATOM 763 O O . LEU A 1 94 ? -1.727 6.504 1.428 1 93.69 94 LEU A O 1
ATOM 767 N N . SER A 1 95 ? -2.514 7.664 -0.316 1 94.81 95 SER A N 1
ATOM 768 C CA . SER A 1 95 ? -1.729 6.902 -1.282 1 94.81 95 SER A CA 1
ATOM 769 C C . SER A 1 95 ? -0.238 6.988 -0.974 1 94.81 95 SER A C 1
ATOM 771 O O . SER A 1 95 ? 0.464 5.973 -0.992 1 94.81 95 SER A O 1
ATOM 773 N N . ILE A 1 96 ? 0.214 8.141 -0.633 1 96.31 96 ILE A N 1
ATOM 774 C CA . ILE A 1 96 ? 1.622 8.344 -0.309 1 96.31 96 ILE A CA 1
ATOM 775 C C . ILE A 1 96 ? 1.944 7.68 1.03 1 96.31 96 ILE A C 1
ATOM 777 O O . ILE A 1 96 ? 3.016 7.094 1.198 1 96.31 96 ILE A O 1
ATOM 781 N N . ILE A 1 97 ? 1.051 7.777 1.93 1 95.25 97 ILE A N 1
ATOM 782 C CA . ILE A 1 97 ? 1.244 7.191 3.254 1 95.25 97 ILE A CA 1
ATOM 783 C C . ILE A 1 97 ? 1.407 5.68 3.131 1 95.25 97 ILE A C 1
ATOM 785 O O . ILE A 1 97 ? 2.316 5.098 3.727 1 95.25 97 ILE A O 1
ATOM 789 N N . ILE A 1 98 ? 0.595 5.117 2.35 1 95.62 98 ILE A N 1
ATOM 790 C CA . ILE A 1 98 ? 0.689 3.68 2.113 1 95.62 98 ILE A CA 1
ATOM 791 C C . ILE A 1 98 ? 2.027 3.352 1.456 1 95.62 98 ILE A C 1
ATOM 793 O O . ILE A 1 98 ? 2.738 2.445 1.899 1 95.62 98 ILE A O 1
ATOM 797 N N . ALA A 1 99 ? 2.348 4.059 0.445 1 96.75 99 ALA A N 1
ATOM 798 C CA . ALA A 1 99 ? 3.611 3.836 -0.253 1 96.75 99 ALA A CA 1
ATOM 799 C C . ALA A 1 99 ? 4.793 3.912 0.711 1 96.75 99 ALA A C 1
ATOM 801 O O . ALA A 1 99 ? 5.684 3.062 0.677 1 96.75 99 ALA A O 1
ATOM 802 N N . LEU A 1 100 ? 4.793 4.852 1.574 1 96.69 100 LEU A N 1
ATOM 803 C CA . LEU A 1 100 ? 5.867 5.043 2.539 1 96.69 100 LEU A CA 1
ATOM 804 C C . LEU A 1 100 ? 5.996 3.834 3.459 1 96.69 100 LEU A C 1
ATOM 806 O O . LEU A 1 100 ? 7.102 3.455 3.846 1 96.69 100 LEU A O 1
ATOM 810 N N . SER A 1 101 ? 4.902 3.275 3.816 1 95.56 101 SER A N 1
ATOM 811 C CA . SER A 1 101 ? 4.938 2.158 4.754 1 95.56 101 SER A CA 1
ATOM 812 C C . SER A 1 101 ? 5.742 0.991 4.191 1 95.56 101 SER A C 1
ATOM 814 O O . SER A 1 101 ? 6.297 0.191 4.949 1 95.56 101 SER A O 1
ATOM 816 N N . PHE A 1 102 ? 5.84 0.944 2.875 1 95.81 102 PHE A N 1
ATOM 817 C CA . PHE A 1 102 ? 6.551 -0.167 2.256 1 95.81 102 PHE A CA 1
ATOM 818 C C . PHE A 1 102 ? 8.023 0.184 2.043 1 95.81 102 PHE A C 1
ATOM 820 O O . PHE A 1 102 ? 8.812 -0.665 1.632 1 95.81 102 PHE A O 1
ATOM 827 N N . LEU A 1 103 ? 8.344 1.374 2.32 1 95.62 103 LEU A N 1
ATOM 828 C CA . LEU A 1 103 ? 9.727 1.804 2.172 1 95.62 103 LEU A CA 1
ATOM 829 C C . LEU A 1 103 ? 10.383 2.014 3.533 1 95.62 103 LEU A C 1
ATOM 831 O O . LEU A 1 103 ? 11.578 2.307 3.615 1 95.62 103 LEU A O 1
ATOM 835 N N . LEU A 1 104 ? 9.609 1.874 4.551 1 96.19 104 LEU A N 1
ATOM 836 C CA . LEU A 1 104 ? 10.117 2.047 5.906 1 96.19 104 LEU A CA 1
ATOM 837 C C . LEU A 1 104 ? 10.141 0.719 6.652 1 96.19 104 LEU A C 1
ATOM 839 O O . LEU A 1 104 ? 9.305 -0.153 6.398 1 96.19 104 LEU A O 1
ATOM 843 N N . SER A 1 105 ? 11.031 0.563 7.637 1 94.56 105 SER A N 1
ATOM 844 C CA . SER A 1 105 ? 11.203 -0.71 8.328 1 94.56 105 SER A CA 1
ATOM 845 C C . SER A 1 105 ? 10.805 -0.599 9.797 1 94.56 105 SER A C 1
ATOM 847 O O . SER A 1 105 ? 11.125 -1.479 10.602 1 94.56 105 SER A O 1
ATOM 849 N N . SER A 1 106 ? 10.164 0.367 10.172 1 92.44 106 SER A N 1
ATOM 850 C CA . SER A 1 106 ? 9.781 0.551 11.57 1 92.44 106 SER A CA 1
ATOM 851 C C . SER A 1 106 ? 8.625 -0.375 11.945 1 92.44 106 SER A C 1
ATOM 853 O O . SER A 1 106 ? 7.93 -0.895 11.078 1 92.44 106 SER A O 1
ATOM 855 N N . THR A 1 107 ? 8.484 -0.556 13.266 1 90.88 107 THR A N 1
ATOM 856 C CA . THR A 1 107 ? 7.383 -1.363 13.781 1 90.88 107 THR A CA 1
ATOM 857 C C . THR A 1 107 ? 6.039 -0.759 13.398 1 90.88 107 THR A C 1
ATOM 859 O O . THR A 1 107 ? 5.098 -1.484 13.07 1 90.88 107 THR A O 1
ATOM 862 N N . GLU A 1 108 ? 5.953 0.516 13.391 1 90.69 108 GLU A N 1
ATOM 863 C CA . GLU A 1 108 ? 4.723 1.224 13.047 1 90.69 108 GLU A CA 1
ATOM 864 C C . GLU A 1 108 ? 4.352 1.002 11.586 1 90.69 108 GLU A C 1
ATOM 866 O O . GLU A 1 108 ? 3.176 0.812 11.258 1 90.69 108 GLU A O 1
ATOM 871 N N . ALA A 1 109 ? 5.383 1.023 10.781 1 93.5 109 ALA A N 1
ATOM 872 C CA . ALA A 1 109 ? 5.141 0.744 9.375 1 93.5 109 ALA A CA 1
ATOM 873 C C . ALA A 1 109 ? 4.602 -0.671 9.18 1 93.5 109 ALA A C 1
ATOM 875 O O . ALA A 1 109 ? 3.646 -0.881 8.43 1 93.5 109 ALA A O 1
ATOM 876 N N . TYR A 1 110 ? 5.219 -1.591 9.836 1 93 110 TYR A N 1
ATOM 877 C CA . TYR A 1 110 ? 4.789 -2.982 9.773 1 93 110 TYR A CA 1
ATOM 878 C C . TYR A 1 110 ? 3.338 -3.125 10.227 1 93 110 TYR A C 1
ATOM 880 O O . TYR A 1 110 ? 2.537 -3.785 9.562 1 93 110 TYR A O 1
ATOM 888 N N . LEU A 1 111 ? 2.975 -2.51 11.273 1 89.5 111 LEU A N 1
ATOM 889 C CA . LEU A 1 111 ? 1.623 -2.6 11.82 1 89.5 111 LEU A CA 1
ATOM 890 C C . LEU A 1 111 ? 0.61 -1.977 10.859 1 89.5 111 LEU A C 1
ATOM 892 O O . LEU A 1 111 ? -0.503 -2.484 10.711 1 89.5 111 LEU A O 1
ATOM 896 N N . PHE A 1 112 ? 0.98 -0.906 10.281 1 91.25 112 PHE A N 1
ATOM 897 C CA . PHE A 1 112 ? 0.104 -0.255 9.32 1 91.25 112 PHE A CA 1
ATOM 898 C C . PHE A 1 112 ? -0.139 -1.158 8.117 1 91.25 112 PHE A C 1
ATOM 900 O O . PHE A 1 112 ? -1.276 -1.305 7.66 1 91.25 112 PHE A O 1
ATOM 907 N N . ARG A 1 113 ? 0.965 -1.817 7.602 1 93.19 113 ARG A N 1
ATOM 908 C CA . ARG A 1 113 ? 0.818 -2.736 6.477 1 93.19 113 ARG A CA 1
ATOM 909 C C . ARG A 1 113 ? -0.069 -3.918 6.848 1 93.19 113 ARG A C 1
ATOM 911 O O . ARG A 1 113 ? -0.877 -4.375 6.035 1 93.19 113 ARG A O 1
ATOM 918 N N . LYS A 1 114 ? 0.087 -4.387 8.047 1 89.5 114 LYS A N 1
ATOM 919 C CA . LYS A 1 114 ? -0.762 -5.477 8.523 1 89.5 114 LYS A CA 1
ATOM 920 C C . LYS A 1 114 ? -2.229 -5.059 8.555 1 89.5 114 LYS A C 1
ATOM 922 O O . LYS A 1 114 ? -3.107 -5.824 8.148 1 89.5 114 LYS A O 1
ATOM 927 N N . TYR A 1 115 ? -2.438 -3.918 9.039 1 88.06 115 TYR A N 1
ATOM 928 C CA . TYR A 1 115 ? -3.791 -3.377 9.086 1 88.06 115 TYR A CA 1
ATOM 929 C C . TYR A 1 115 ? -4.398 -3.297 7.691 1 88.06 115 TYR A C 1
ATOM 931 O O . TYR A 1 115 ? -5.543 -3.707 7.48 1 88.06 115 TYR A O 1
ATOM 939 N N . ILE A 1 116 ? -3.678 -2.738 6.75 1 89.38 116 ILE A N 1
ATOM 940 C CA . ILE A 1 116 ? -4.152 -2.59 5.375 1 89.38 116 ILE A CA 1
ATOM 941 C C . ILE A 1 116 ? -4.508 -3.961 4.805 1 89.38 116 ILE A C 1
ATOM 943 O O . ILE A 1 116 ? -5.59 -4.145 4.238 1 89.38 116 ILE A O 1
ATOM 947 N N . SER A 1 117 ? -3.555 -4.875 4.91 1 89.12 117 SER A N 1
ATOM 948 C CA . SER A 1 117 ? -3.76 -6.215 4.367 1 89.12 117 SER A CA 1
ATOM 949 C C . SER A 1 117 ? -5 -6.867 4.969 1 89.12 117 SER A C 1
ATOM 951 O O . SER A 1 117 ? -5.789 -7.488 4.25 1 89.12 117 SER A O 1
ATOM 953 N N . ARG A 1 118 ? -5.184 -6.715 6.238 1 84.38 118 ARG A N 1
ATOM 954 C CA . ARG A 1 118 ? -6.336 -7.301 6.918 1 84.38 118 ARG A CA 1
ATOM 955 C C . ARG A 1 118 ? -7.637 -6.668 6.434 1 84.38 118 ARG A C 1
ATOM 957 O O . ARG A 1 118 ? -8.625 -7.367 6.203 1 84.38 118 ARG A O 1
ATOM 964 N N . LYS A 1 119 ? -7.641 -5.418 6.293 1 83.31 119 LYS A N 1
ATOM 965 C CA . LYS A 1 119 ? -8.828 -4.699 5.844 1 83.31 119 LYS A CA 1
ATOM 966 C C . LYS A 1 119 ? -9.234 -5.141 4.441 1 83.31 119 LYS A C 1
ATOM 968 O O . LYS A 1 119 ? -10.43 -5.301 4.156 1 83.31 119 LYS A O 1
ATOM 973 N N . LEU A 1 120 ? -8.289 -5.305 3.645 1 84 120 LEU A N 1
ATOM 974 C CA . LEU A 1 120 ? -8.562 -5.66 2.258 1 84 120 LEU A CA 1
ATOM 975 C C . LEU A 1 120 ? -9.016 -7.113 2.148 1 84 120 LEU A C 1
ATOM 977 O O . LEU A 1 120 ? -9.812 -7.457 1.272 1 84 120 LEU A O 1
ATOM 981 N N . GLN A 1 121 ? -8.508 -7.93 3.008 1 80 121 GLN A N 1
ATOM 982 C CA . GLN A 1 121 ? -8.859 -9.344 2.984 1 80 121 GLN A CA 1
ATOM 983 C C . GLN A 1 121 ? -10.297 -9.562 3.439 1 80 121 GLN A C 1
ATOM 985 O O . GLN A 1 121 ? -10.992 -10.438 2.92 1 80 121 GLN A O 1
ATOM 990 N N . THR A 1 122 ? -10.68 -8.906 4.41 1 70.94 122 THR A N 1
ATOM 991 C CA . THR A 1 122 ? -12.008 -9.078 4.984 1 70.94 122 THR A CA 1
ATOM 992 C C . THR A 1 122 ? -13.094 -8.625 4.008 1 70.94 122 THR A C 1
ATOM 994 O O . THR A 1 122 ? -14.156 -9.242 3.918 1 70.94 122 THR A O 1
ATOM 997 N N . GLU A 1 123 ? -12.891 -7.641 3.336 1 59.28 123 GLU A N 1
ATOM 998 C CA . GLU A 1 123 ? -13.883 -7.164 2.387 1 59.28 123 GLU A CA 1
ATOM 999 C C . GLU A 1 123 ? -13.977 -8.078 1.171 1 59.28 123 GLU A C 1
ATOM 1001 O O . GLU A 1 123 ? -15.062 -8.305 0.633 1 59.28 123 GLU A O 1
ATOM 1006 N N . ALA A 1 124 ? -12.898 -8.523 0.648 1 53.28 124 ALA A N 1
ATOM 1007 C CA . ALA A 1 124 ? -12.914 -9.422 -0.503 1 53.28 124 ALA A CA 1
ATOM 1008 C C . ALA A 1 124 ? -13.75 -10.664 -0.219 1 53.28 124 ALA A C 1
ATOM 1010 O O . ALA A 1 124 ? -14.289 -11.281 -1.14 1 53.28 124 ALA A O 1
ATOM 1011 N N . ALA A 1 125 ? -13.867 -11.039 0.968 1 48.09 125 ALA A N 1
ATOM 1012 C CA . ALA A 1 125 ? -14.664 -12.203 1.348 1 48.09 125 ALA A CA 1
ATOM 1013 C C . ALA A 1 125 ? -16.141 -11.977 1.039 1 48.09 125 ALA A C 1
ATOM 1015 O O . ALA A 1 125 ? -16.891 -12.93 0.808 1 48.09 125 ALA A O 1
ATOM 1016 N N . ILE A 1 126 ? -16.469 -10.75 0.991 1 43 126 ILE A N 1
ATOM 1017 C CA . ILE A 1 126 ? -17.891 -10.562 0.796 1 43 126 ILE A CA 1
ATOM 1018 C C . ILE A 1 126 ? -18.25 -10.719 -0.684 1 43 126 ILE A C 1
ATOM 1020 O O . ILE A 1 126 ? -19.375 -11.047 -1.033 1 43 126 ILE A O 1
ATOM 1024 N N . VAL A 1 127 ? -17.234 -10.625 -1.45 1 46.81 127 VAL A N 1
ATOM 1025 C CA . VAL A 1 127 ? -17.609 -10.758 -2.854 1 46.81 127 VAL A CA 1
ATOM 1026 C C . VAL A 1 127 ? -17.594 -12.234 -3.254 1 46.81 127 VAL A C 1
ATOM 1028 O O . VAL A 1 127 ? -16.75 -13.008 -2.789 1 46.81 127 VAL A O 1
ATOM 1031 N N . THR A 1 128 ? -18.688 -12.758 -3.713 1 44.59 128 THR A N 1
ATOM 1032 C CA . THR A 1 128 ? -18.969 -14.125 -4.113 1 44.59 128 THR A CA 1
ATOM 1033 C C . THR A 1 128 ? -17.844 -14.688 -4.98 1 44.59 128 THR A C 1
ATOM 1035 O O . THR A 1 128 ? -17.562 -14.156 -6.059 1 44.59 128 THR A O 1
ATOM 1038 N N . PRO A 1 129 ? -17.047 -15.484 -4.359 1 44.56 129 PRO A N 1
ATOM 1039 C CA . PRO A 1 129 ? -15.914 -16.125 -5.043 1 44.56 129 PRO A CA 1
ATOM 1040 C C . PRO A 1 129 ? -16.328 -16.875 -6.305 1 44.56 129 PRO A C 1
ATOM 1042 O O . PRO A 1 129 ? -17.406 -17.484 -6.336 1 44.56 129 PRO A O 1
ATOM 1045 N N . ILE A 1 130 ? -15.969 -16.406 -7.492 1 42.75 130 ILE A N 1
ATOM 1046 C CA . ILE A 1 130 ? -16.141 -17.312 -8.625 1 42.75 130 ILE A CA 1
ATOM 1047 C C . ILE A 1 130 ? -15.055 -18.375 -8.609 1 42.75 130 ILE A C 1
ATOM 1049 O O . ILE A 1 130 ? -13.867 -18.062 -8.578 1 42.75 130 ILE A O 1
ATOM 1053 N N . PHE A 1 131 ? -15.477 -19.484 -8.133 1 39.78 131 PHE A N 1
ATOM 1054 C CA . PHE A 1 131 ? -14.602 -20.641 -8.055 1 39.78 131 PHE A CA 1
ATOM 1055 C C . PHE A 1 131 ? -14.242 -21.141 -9.445 1 39.78 131 PHE A C 1
ATOM 1057 O O . PHE A 1 131 ? -15.117 -21.297 -10.305 1 39.78 131 PHE A O 1
ATOM 1064 N N . LEU A 1 132 ? -13.148 -20.859 -9.922 1 38.31 132 LEU A N 1
ATOM 1065 C CA . LEU A 1 132 ? -12.781 -21.531 -11.164 1 38.31 132 LEU A CA 1
ATOM 1066 C C . LEU A 1 132 ? -12.516 -23.016 -10.922 1 38.31 132 LEU A C 1
ATOM 1068 O O . LEU A 1 132 ? -11.656 -23.375 -10.117 1 38.31 132 LEU 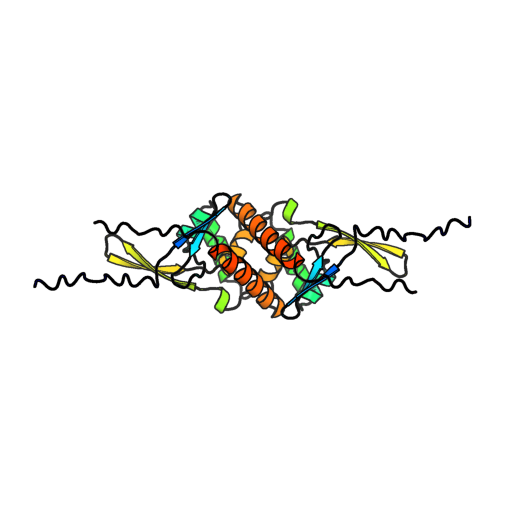A O 1
ATOM 1072 N N . LEU A 1 133 ? -13.562 -23.812 -10.891 1 35.47 133 LEU A N 1
ATOM 1073 C CA . LEU A 1 133 ? -13.391 -25.266 -11.031 1 35.47 133 LEU A CA 1
ATOM 1074 C C . LEU A 1 133 ? -12.609 -25.594 -12.297 1 35.47 133 LEU A C 1
ATOM 1076 O O . LEU A 1 133 ? -13 -25.188 -13.391 1 35.47 133 LEU A O 1
ATOM 1080 N N . GLY A 1 134 ? -11.281 -25.594 -12.188 1 32.75 134 GLY A N 1
ATOM 1081 C CA . GLY A 1 134 ? -10.602 -26.234 -13.312 1 32.75 134 GLY A CA 1
ATOM 1082 C C . GLY A 1 134 ? -11.344 -27.438 -13.852 1 32.75 134 GLY A C 1
ATOM 1083 O O . GLY A 1 134 ? -11.789 -28.297 -13.086 1 32.75 134 GLY A O 1
ATOM 1084 N N . ASN A 1 135 ? -12.102 -27.234 -14.914 1 32.94 135 ASN A N 1
ATOM 1085 C CA . ASN A 1 135 ? -12.602 -28.359 -15.688 1 32.94 135 ASN A CA 1
ATOM 1086 C C . ASN A 1 135 ? -11.547 -29.453 -15.844 1 32.94 135 ASN A C 1
ATOM 1088 O O . ASN A 1 135 ? -10.523 -29.25 -16.5 1 32.94 135 ASN A O 1
ATOM 1092 N N . THR A 1 136 ? -11.234 -30.156 -14.781 1 30.09 136 THR A N 1
ATOM 1093 C CA . THR A 1 136 ? -10.516 -31.422 -14.953 1 30.09 136 THR A CA 1
ATOM 1094 C C . THR A 1 136 ? -11.219 -32.312 -15.977 1 30.09 136 THR A C 1
ATOM 1096 O O . THR A 1 136 ? -10.922 -33.5 -16.078 1 30.09 136 THR A O 1
ATOM 1099 N N . LYS A 1 137 ? -12.25 -31.812 -16.703 1 32.97 137 LYS A N 1
ATOM 1100 C CA . LYS A 1 137 ? -12.766 -32.844 -17.609 1 32.97 137 LYS A CA 1
ATOM 1101 C C . LYS A 1 137 ? -11.742 -33.156 -18.703 1 32.97 137 LYS A C 1
ATOM 1103 O O . LYS A 1 137 ? -12.055 -33.906 -19.641 1 32.97 137 LYS A O 1
ATOM 1108 N N . ASN A 1 138 ? -10.344 -33.188 -18.656 1 25.67 138 ASN A N 1
ATOM 1109 C CA . ASN A 1 138 ? -9.938 -34.156 -19.672 1 25.67 138 ASN A CA 1
ATOM 1110 C C . ASN A 1 138 ? -10.148 -35.594 -19.203 1 25.67 138 ASN A C 1
ATOM 1112 O O . ASN A 1 138 ? -9.969 -35.875 -18.016 1 25.67 138 ASN A O 1
ATOM 1116 N N . MET B 1 1 ? -31.359 -53.406 1.391 1 27.55 1 MET B N 1
ATOM 1117 C CA . MET B 1 1 ? -30.391 -52.75 2.264 1 27.55 1 MET B CA 1
ATOM 1118 C C . MET B 1 1 ? -29.234 -52.188 1.453 1 27.55 1 MET B C 1
ATOM 1120 O O . MET B 1 1 ? -28.172 -51.875 2.004 1 27.55 1 MET B O 1
ATOM 1124 N N . LYS B 1 2 ? -29.25 -52.094 0.167 1 37.44 2 LYS B N 1
ATOM 1125 C CA . LYS B 1 2 ? -28.141 -51.562 -0.623 1 37.44 2 LYS B CA 1
ATOM 1126 C C . LYS B 1 2 ? -27.734 -50.188 -0.154 1 37.44 2 LYS B C 1
ATOM 1128 O O . LYS B 1 2 ? -28.562 -49.281 -0.018 1 37.44 2 LYS B O 1
ATOM 1133 N N . THR B 1 3 ? -26.531 -50.094 0.651 1 30.14 3 THR B N 1
ATOM 1134 C CA . THR B 1 3 ? -25.734 -49 1.153 1 30.14 3 THR B CA 1
ATOM 1135 C C . THR B 1 3 ? -25.359 -48.031 0.019 1 30.14 3 THR B C 1
ATOM 1137 O O . THR B 1 3 ? -24.688 -48.438 -0.942 1 30.14 3 THR B O 1
ATOM 1140 N N . ASN B 1 4 ? -26.156 -47.094 -0.396 1 27.39 4 ASN B N 1
ATOM 1141 C CA . ASN B 1 4 ? -25.938 -46 -1.339 1 27.39 4 ASN B CA 1
ATOM 1142 C C . ASN B 1 4 ? -24.672 -45.219 -1.009 1 27.39 4 ASN B C 1
ATOM 1144 O O . ASN B 1 4 ? -24.625 -44.5 -0.012 1 27.39 4 ASN B O 1
ATOM 1148 N N . ASN B 1 5 ? -23.391 -45.844 -1.156 1 26.64 5 ASN B N 1
ATOM 1149 C CA . ASN B 1 5 ? -22.094 -45.188 -0.976 1 26.64 5 ASN B CA 1
ATOM 1150 C C . ASN B 1 5 ? -21.969 -43.938 -1.835 1 26.64 5 ASN B C 1
ATOM 1152 O O . ASN B 1 5 ? -21.75 -44.031 -3.043 1 26.64 5 ASN B O 1
ATOM 1156 N N . ASN B 1 6 ? -22.891 -42.969 -1.727 1 29.75 6 ASN B N 1
ATOM 1157 C CA . ASN B 1 6 ? -22.641 -41.719 -2.443 1 29.75 6 ASN B CA 1
ATOM 1158 C C . ASN B 1 6 ? -21.234 -41.219 -2.203 1 29.75 6 ASN B C 1
ATOM 1160 O O . ASN B 1 6 ? -20.844 -40.938 -1.063 1 29.75 6 ASN B O 1
ATOM 1164 N N . PRO B 1 7 ? -20.203 -41.625 -3.045 1 28.64 7 PRO B N 1
ATOM 1165 C CA . PRO B 1 7 ? -18.859 -41.094 -2.791 1 28.64 7 PRO B CA 1
ATOM 1166 C C . PRO B 1 7 ? -18.828 -39.594 -2.561 1 28.64 7 PRO B C 1
ATOM 1168 O O . PRO B 1 7 ? -19.375 -38.844 -3.373 1 28.64 7 PRO B O 1
ATOM 1171 N N . LYS B 1 8 ? -19.109 -39.219 -1.365 1 34 8 LYS B N 1
ATOM 1172 C CA . LYS B 1 8 ? -18.875 -37.812 -1.004 1 34 8 LYS B CA 1
ATOM 1173 C C . LYS B 1 8 ? -17.531 -37.344 -1.556 1 34 8 LYS B C 1
ATOM 1175 O O . LYS B 1 8 ? -16.484 -37.875 -1.216 1 34 8 LYS B O 1
ATOM 1180 N N . ILE B 1 9 ? -17.438 -37.094 -2.852 1 30.62 9 ILE B N 1
ATOM 1181 C CA . ILE B 1 9 ? -16.219 -36.438 -3.34 1 30.62 9 ILE B CA 1
ATOM 1182 C C . ILE B 1 9 ? -15.773 -35.344 -2.363 1 30.62 9 ILE B C 1
ATOM 1184 O O . ILE B 1 9 ? -16.484 -34.375 -2.162 1 30.62 9 ILE B O 1
ATOM 1188 N N . ARG B 1 10 ? -15.289 -35.656 -1.163 1 32.25 10 ARG B N 1
ATOM 1189 C CA . ARG B 1 10 ? -14.578 -34.719 -0.287 1 32.25 10 ARG B CA 1
ATOM 1190 C C . ARG B 1 10 ? -13.578 -33.906 -1.073 1 32.25 10 ARG B C 1
ATOM 1192 O O . ARG B 1 10 ? -12.539 -34.406 -1.514 1 32.25 10 ARG B O 1
ATOM 1199 N N . THR B 1 11 ? -13.969 -33.156 -2.162 1 34.81 11 THR B N 1
ATOM 1200 C CA . THR B 1 11 ? -12.984 -32.312 -2.844 1 34.81 11 THR B CA 1
ATOM 1201 C C . THR B 1 11 ? -12.07 -31.625 -1.836 1 34.81 11 THR B C 1
ATOM 1203 O O . THR B 1 11 ? -12.547 -31 -0.882 1 34.81 11 THR B O 1
ATOM 1206 N N . ASN B 1 12 ? -11.062 -32.188 -1.333 1 33.03 12 ASN B N 1
ATOM 1207 C CA . ASN B 1 12 ? -10.016 -31.641 -0.485 1 33.03 12 ASN B CA 1
ATOM 1208 C C . ASN B 1 12 ? -9.797 -30.156 -0.755 1 33.03 12 ASN B C 1
ATOM 1210 O O . ASN B 1 12 ? -9.203 -29.781 -1.77 1 33.03 12 ASN B O 1
ATOM 1214 N N . THR B 1 13 ? -10.68 -29.172 -0.677 1 40.09 13 THR B N 1
ATOM 1215 C CA . THR B 1 13 ? -11.078 -27.781 -0.819 1 40.09 13 THR B CA 1
ATOM 1216 C C . THR B 1 13 ? -9.977 -26.844 -0.322 1 40.09 13 THR B C 1
ATOM 1218 O O . THR B 1 13 ? -10.148 -25.625 -0.326 1 40.09 13 THR B O 1
ATOM 1221 N N . SER B 1 14 ? -8.969 -27.281 0.324 1 45.56 14 SER B N 1
ATOM 1222 C CA . SER B 1 14 ? -8 -26.531 1.104 1 45.56 14 SER B CA 1
ATOM 1223 C C . SER B 1 14 ? -7.168 -25.609 0.211 1 45.56 14 SER B C 1
ATOM 1225 O O . SER B 1 14 ? -6.812 -24.5 0.612 1 45.56 14 SER B O 1
ATOM 1227 N N . ASN B 1 15 ? -6.559 -26.141 -0.944 1 51.25 15 ASN B N 1
ATOM 1228 C CA . ASN B 1 15 ? -5.629 -25.438 -1.813 1 51.25 15 ASN B CA 1
ATOM 1229 C C . ASN B 1 15 ? -6.348 -24.797 -2.996 1 51.25 15 ASN B C 1
ATOM 1231 O O . ASN B 1 15 ? -5.746 -24.562 -4.047 1 51.25 15 ASN B O 1
ATOM 1235 N N . GLN B 1 16 ? -7.566 -24.703 -2.9 1 62.56 16 GLN B N 1
ATOM 1236 C CA . GLN B 1 16 ? -8.258 -24.25 -4.102 1 62.56 16 GLN B CA 1
ATOM 1237 C C . GLN B 1 16 ? -8.141 -22.734 -4.262 1 62.56 16 GLN B C 1
ATOM 1239 O O . GLN B 1 16 ? -8.328 -21.984 -3.301 1 62.56 16 GLN B O 1
ATOM 1244 N N . ARG B 1 17 ? -7.527 -22.422 -5.387 1 71.25 17 ARG B N 1
ATOM 1245 C CA . ARG B 1 17 ? -7.461 -21.031 -5.809 1 71.25 17 ARG B CA 1
ATOM 1246 C C . ARG B 1 17 ? -8.828 -20.516 -6.238 1 71.25 17 ARG B C 1
ATOM 1248 O O . ARG B 1 17 ? -9.609 -21.266 -6.848 1 71.25 17 ARG B O 1
ATOM 1255 N N . SER B 1 18 ? -9.297 -19.406 -5.691 1 68.25 18 SER B N 1
ATOM 1256 C CA . SER B 1 18 ? -10.547 -18.781 -6.125 1 68.25 18 SER B CA 1
ATOM 1257 C C . SER B 1 18 ? -10.312 -17.391 -6.68 1 68.25 18 SER B C 1
ATOM 1259 O O . SER B 1 18 ? -9.477 -16.641 -6.164 1 68.25 18 SER B O 1
ATOM 1261 N N . TYR B 1 19 ? -10.891 -17.156 -7.84 1 66.62 19 TYR B N 1
ATOM 1262 C CA . TYR B 1 19 ? -10.812 -15.844 -8.477 1 66.62 19 TYR B CA 1
ATOM 1263 C C . TYR B 1 19 ? -11.953 -14.945 -8.023 1 66.62 19 TYR B C 1
ATOM 1265 O O . TYR B 1 19 ? -13.086 -15.406 -7.848 1 66.62 19 TYR B O 1
ATOM 1273 N N . PHE B 1 20 ? -11.578 -13.742 -7.625 1 61.94 20 PHE B N 1
ATOM 1274 C CA . PHE B 1 20 ? -12.578 -12.781 -7.168 1 61.94 20 PHE B CA 1
ATOM 1275 C C . PHE B 1 20 ? -12.453 -11.469 -7.926 1 61.94 20 PHE B C 1
ATOM 1277 O O . PHE B 1 20 ? -11.352 -11.07 -8.305 1 61.94 20 PHE B O 1
ATOM 1284 N N . ASP B 1 21 ? -13.695 -10.961 -8.258 1 63.69 21 ASP B N 1
ATOM 1285 C CA . ASP B 1 21 ? -13.727 -9.656 -8.922 1 63.69 21 ASP B CA 1
ATOM 1286 C C . ASP B 1 21 ? -13.812 -8.531 -7.895 1 63.69 21 ASP B C 1
ATOM 1288 O O . ASP B 1 21 ? -14.789 -8.438 -7.145 1 63.69 21 ASP B O 1
ATOM 1292 N N . TRP B 1 22 ? -12.734 -7.828 -7.676 1 61.72 22 TRP B N 1
ATOM 1293 C CA . TRP B 1 22 ? -12.711 -6.68 -6.777 1 61.72 22 TRP B CA 1
ATOM 1294 C C . TRP B 1 22 ? -13.477 -5.508 -7.375 1 61.72 22 TRP B C 1
ATOM 1296 O O . TRP B 1 22 ? -13.781 -4.535 -6.68 1 61.72 22 TRP B O 1
ATOM 1306 N N . GLY B 1 23 ? -13.969 -5.746 -8.562 1 58.47 23 GLY B N 1
ATOM 1307 C CA . GLY B 1 23 ? -14.578 -4.652 -9.312 1 58.47 23 GLY B CA 1
ATOM 1308 C C . GLY B 1 23 ? -13.609 -3.982 -10.273 1 58.47 23 GLY B C 1
ATOM 1309 O O . GLY B 1 23 ? -12.398 -4.148 -10.156 1 58.47 23 GLY B O 1
ATOM 1310 N N . SER B 1 24 ? -14.102 -3.287 -11.133 1 54.59 24 SER B N 1
ATOM 1311 C CA . SER B 1 24 ? -13.336 -2.539 -12.133 1 54.59 24 SER B CA 1
ATOM 1312 C C . SER B 1 24 ? -12.398 -3.451 -12.906 1 54.59 24 SER B C 1
ATOM 1314 O O . SER B 1 24 ? -11.266 -3.068 -13.211 1 54.59 24 SER B O 1
ATOM 1316 N N . LYS B 1 25 ? -12.789 -4.719 -13.023 1 57.75 25 LYS B N 1
ATOM 1317 C CA . LYS B 1 25 ? -12.07 -5.668 -13.867 1 57.75 25 LYS B CA 1
ATOM 1318 C C . LYS B 1 25 ? -10.828 -6.203 -13.164 1 57.75 25 LYS B C 1
ATOM 1320 O O . LYS B 1 25 ? -9.852 -6.57 -13.812 1 57.75 25 LYS B O 1
ATOM 1325 N N . MET B 1 26 ? -10.93 -6.008 -11.805 1 65.81 26 MET B N 1
ATOM 1326 C CA . MET B 1 26 ? -9.789 -6.531 -11.062 1 65.81 26 MET B CA 1
ATOM 1327 C C . MET B 1 26 ? -10.094 -7.918 -10.5 1 65.81 26 MET B C 1
ATOM 1329 O O . MET B 1 26 ? -11.094 -8.109 -9.805 1 65.81 26 MET B O 1
ATOM 1333 N N . GLN B 1 27 ? -9.352 -8.891 -11.047 1 67.88 27 GLN B N 1
ATOM 1334 C CA . GLN B 1 27 ? -9.508 -10.258 -10.562 1 67.88 27 GLN B CA 1
ATOM 1335 C C . GLN B 1 27 ? -8.422 -10.609 -9.547 1 67.88 27 GLN B C 1
ATOM 1337 O O . GLN B 1 27 ? -7.234 -10.461 -9.828 1 67.88 27 GLN B O 1
ATOM 1342 N N . VAL B 1 28 ? -8.914 -10.922 -8.352 1 73.62 28 VAL B N 1
ATOM 1343 C CA . VAL B 1 28 ? -7.984 -11.281 -7.285 1 73.62 28 VAL B CA 1
ATOM 1344 C C . VAL B 1 28 ? -8.07 -12.773 -7.004 1 73.62 28 VAL B C 1
ATOM 1346 O O . VAL B 1 28 ? -9.125 -13.391 -7.199 1 73.62 28 VAL B O 1
ATOM 1349 N N . ILE B 1 29 ? -6.977 -13.312 -6.684 1 77.44 29 ILE B N 1
ATOM 1350 C CA . ILE B 1 29 ? -6.914 -14.758 -6.473 1 77.44 29 ILE B CA 1
ATOM 1351 C C . ILE B 1 29 ? -6.648 -15.047 -4.996 1 77.44 29 ILE B C 1
ATOM 1353 O O . ILE B 1 29 ? -5.754 -14.453 -4.391 1 77.44 29 ILE B O 1
ATOM 1357 N N . ARG B 1 30 ? -7.551 -15.945 -4.477 1 77.56 30 ARG B N 1
ATOM 1358 C CA . ARG B 1 30 ? -7.383 -16.391 -3.098 1 77.56 30 ARG B CA 1
ATOM 1359 C C . ARG B 1 30 ? -6.824 -17.812 -3.045 1 77.56 30 ARG B C 1
ATOM 1361 O O . ARG B 1 30 ? -7.105 -18.625 -3.926 1 77.56 30 ARG B O 1
ATOM 1368 N N . LYS B 1 31 ? -6.027 -17.938 -2.02 1 76.62 31 LYS B N 1
ATOM 1369 C CA . LYS B 1 31 ? -5.582 -19.312 -1.775 1 76.62 31 LYS B CA 1
ATOM 1370 C C . LYS B 1 31 ? -6.469 -20 -0.744 1 76.62 31 LYS B C 1
ATOM 1372 O O . LYS B 1 31 ? -7.379 -19.375 -0.19 1 76.62 31 LYS B O 1
ATOM 1377 N N . GLY B 1 32 ? -6.309 -21.297 -0.639 1 62.62 32 GLY B N 1
ATOM 1378 C CA . GLY B 1 32 ? -7.164 -22.203 0.106 1 62.62 32 GLY B CA 1
ATOM 1379 C C . GLY B 1 32 ? -7.539 -21.688 1.48 1 62.62 32 GLY B C 1
ATOM 1380 O O . GLY B 1 32 ? -8.664 -21.875 1.937 1 62.62 32 GLY B O 1
ATOM 1381 N N . ASN B 1 33 ? -6.684 -20.969 2.125 1 66.75 33 ASN B N 1
ATOM 1382 C CA . ASN B 1 33 ? -6.984 -20.469 3.465 1 66.75 33 ASN B CA 1
ATOM 1383 C C . ASN B 1 33 ? -7.66 -19.109 3.424 1 66.75 33 ASN B C 1
ATOM 1385 O O . ASN B 1 33 ? -7.824 -18.453 4.457 1 66.75 33 ASN B O 1
ATOM 1389 N N . GLY B 1 34 ? -7.984 -18.719 2.205 1 68.31 34 GLY B N 1
ATOM 1390 C CA . GLY B 1 34 ? -8.711 -17.469 2.051 1 68.31 34 GLY B CA 1
ATOM 1391 C C . GLY B 1 34 ? -7.797 -16.266 1.862 1 68.31 34 GLY B C 1
ATOM 1392 O O . GLY B 1 34 ? -8.266 -15.156 1.588 1 68.31 34 GLY B O 1
ATOM 1393 N N . GLU B 1 35 ? -6.531 -16.531 1.916 1 84.38 35 GLU B N 1
ATOM 1394 C CA . GLU B 1 35 ? -5.586 -15.422 1.772 1 84.38 35 GLU B CA 1
ATOM 1395 C C . GLU B 1 35 ? -5.355 -15.086 0.303 1 84.38 35 GLU B C 1
ATOM 1397 O O . GLU B 1 35 ? -5.273 -15.977 -0.541 1 84.38 35 GLU B O 1
ATOM 1402 N N . ILE B 1 36 ? -5.371 -13.875 0.096 1 88.31 36 ILE B N 1
ATOM 1403 C CA . ILE B 1 36 ? -5.07 -13.422 -1.257 1 88.31 36 ILE B CA 1
ATOM 1404 C C . ILE B 1 36 ? -3.586 -13.617 -1.55 1 88.31 36 ILE B C 1
ATOM 1406 O O . ILE B 1 36 ? -2.73 -13.219 -0.755 1 88.31 36 ILE B O 1
ATOM 1410 N N . ALA B 1 37 ? -3.328 -14.312 -2.607 1 91.88 37 ALA 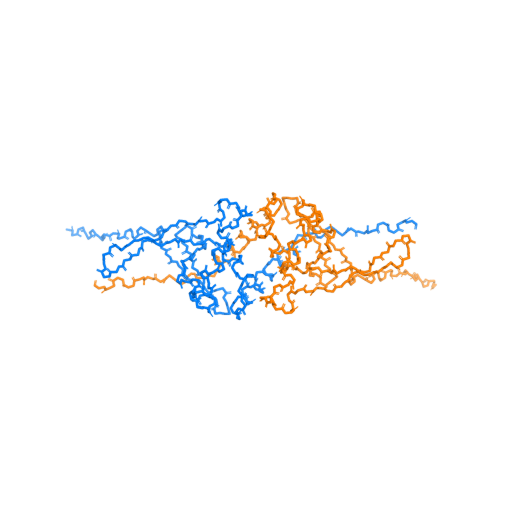B N 1
ATOM 1411 C CA . ALA B 1 37 ? -1.963 -14.547 -3.07 1 91.88 37 ALA B CA 1
ATOM 1412 C C . ALA B 1 37 ? -1.938 -14.883 -4.559 1 91.88 37 ALA B C 1
ATOM 1414 O O . ALA B 1 37 ? -2.799 -15.617 -5.051 1 91.88 37 ALA B O 1
ATOM 1415 N N . MET B 1 38 ? -0.901 -14.398 -5.223 1 93.12 38 MET B N 1
ATOM 1416 C CA . MET B 1 38 ? -0.838 -14.586 -6.668 1 93.12 38 MET B CA 1
ATOM 1417 C C . MET B 1 38 ? 0.56 -15.016 -7.102 1 93.12 38 MET B C 1
ATOM 1419 O O . MET B 1 38 ? 1.55 -14.648 -6.465 1 93.12 38 MET B O 1
ATOM 1423 N N . THR B 1 39 ? 0.558 -15.797 -8.18 1 93.06 39 THR B N 1
ATOM 1424 C CA . THR B 1 39 ? 1.831 -16.109 -8.82 1 93.06 39 THR B CA 1
ATOM 1425 C C . THR B 1 39 ? 2.301 -14.938 -9.68 1 93.06 39 THR B C 1
ATOM 1427 O O . THR B 1 39 ? 1.545 -13.992 -9.922 1 93.06 39 THR B O 1
ATOM 1430 N N . GLU B 1 40 ? 3.564 -15.047 -10.086 1 95.31 40 GLU B N 1
ATOM 1431 C CA . GLU B 1 40 ? 4.105 -14 -10.953 1 95.31 40 GLU B CA 1
ATOM 1432 C C . GLU B 1 40 ? 3.275 -13.852 -12.227 1 95.31 40 GLU B C 1
ATOM 1434 O O . GLU B 1 40 ? 2.99 -12.734 -12.656 1 95.31 40 GLU B O 1
ATOM 1439 N N . SER B 1 41 ? 2.904 -14.945 -12.828 1 92.62 41 SER B N 1
ATOM 1440 C CA . SER B 1 41 ? 2.115 -14.906 -14.055 1 92.62 41 SER B CA 1
ATOM 1441 C C . SER B 1 41 ? 0.75 -14.273 -13.812 1 92.62 41 SER B C 1
ATOM 1443 O O . SER B 1 41 ? 0.251 -13.523 -14.664 1 92.62 41 SER B O 1
ATOM 1445 N N . GLU B 1 42 ? 0.169 -14.523 -12.75 1 90.75 42 GLU B N 1
ATOM 1446 C CA . GLU B 1 42 ? -1.114 -13.93 -12.391 1 90.75 42 GLU B CA 1
ATOM 1447 C C . GLU B 1 42 ? -0.98 -12.43 -12.148 1 90.75 42 GLU B C 1
ATOM 1449 O O . GLU B 1 42 ? -1.871 -11.656 -12.508 1 90.75 42 GLU B O 1
ATOM 1454 N N . LEU B 1 43 ? 0.107 -12.023 -11.617 1 95.38 43 LEU B N 1
ATOM 1455 C CA . LEU B 1 43 ? 0.38 -10.617 -11.375 1 95.38 43 LEU B CA 1
ATOM 1456 C C . LEU B 1 43 ? 0.54 -9.852 -12.688 1 95.38 43 LEU B C 1
ATOM 1458 O O . LEU B 1 43 ? 0.08 -8.719 -12.812 1 95.38 43 LEU B O 1
ATOM 1462 N N . VAL B 1 44 ? 1.161 -10.523 -13.586 1 95.5 44 VAL B N 1
ATOM 1463 C CA . VAL B 1 44 ? 1.321 -9.938 -14.906 1 95.5 44 VAL B CA 1
ATOM 1464 C C . VAL B 1 44 ? -0.049 -9.625 -15.508 1 95.5 44 VAL B C 1
ATOM 1466 O O . VAL B 1 44 ? -0.267 -8.539 -16.047 1 95.5 44 VAL B O 1
ATOM 1469 N N . ARG B 1 45 ? -0.9 -10.547 -15.352 1 91 45 ARG B N 1
ATOM 1470 C CA . ARG B 1 45 ? -2.254 -10.367 -15.867 1 91 45 ARG B CA 1
ATOM 1471 C C . ARG B 1 45 ? -3.02 -9.328 -15.047 1 91 45 ARG B C 1
ATOM 1473 O O . ARG B 1 45 ? -3.697 -8.469 -15.609 1 91 45 ARG B O 1
ATOM 1480 N N . PHE B 1 46 ? -2.953 -9.328 -13.828 1 90.5 46 PHE B N 1
ATOM 1481 C CA . PHE B 1 46 ? -3.668 -8.453 -12.906 1 90.5 46 PHE B CA 1
ATOM 1482 C C . PHE B 1 46 ? -3.301 -6.992 -13.156 1 90.5 46 PHE B C 1
ATOM 1484 O O . PHE B 1 46 ? -4.176 -6.125 -13.203 1 90.5 46 PHE B O 1
ATOM 1491 N N . PHE B 1 47 ? -2.004 -6.762 -13.359 1 94.19 47 PHE B N 1
ATOM 1492 C CA . PHE B 1 47 ? -1.531 -5.387 -13.469 1 94.19 47 PHE B CA 1
ATOM 1493 C C . PHE B 1 47 ? -1.454 -4.965 -14.93 1 94.19 47 PHE B C 1
ATOM 1495 O O . PHE B 1 47 ? -1.206 -3.793 -15.234 1 94.19 47 PHE B O 1
ATOM 1502 N N . GLY B 1 48 ? -1.659 -5.859 -15.828 1 92.56 48 GLY B N 1
ATOM 1503 C CA . GLY B 1 48 ? -1.623 -5.535 -17.234 1 92.56 48 GLY B CA 1
ATOM 1504 C C . GLY B 1 48 ? -0.275 -5.008 -17.703 1 92.56 48 GLY B C 1
ATOM 1505 O O . GLY B 1 48 ? -0.201 -3.992 -18.391 1 92.56 48 GLY B O 1
ATOM 1506 N N . VAL B 1 49 ? 0.811 -5.664 -17.266 1 96.69 49 VAL B N 1
ATOM 1507 C CA . VAL B 1 49 ? 2.164 -5.262 -17.625 1 96.69 49 VAL B CA 1
ATOM 1508 C C . VAL B 1 49 ? 2.934 -6.461 -18.172 1 96.69 49 VAL B C 1
ATOM 1510 O O . VAL B 1 49 ? 2.457 -7.598 -18.094 1 96.69 49 VAL B O 1
ATOM 1513 N N . THR B 1 50 ? 4.086 -6.184 -18.719 1 97.62 50 THR B N 1
ATOM 1514 C CA . THR B 1 50 ? 4.938 -7.27 -19.188 1 97.62 50 THR B CA 1
ATOM 1515 C C . THR B 1 50 ? 5.641 -7.953 -18.031 1 97.62 50 THR B C 1
ATOM 1517 O O . THR B 1 50 ? 5.84 -7.348 -16.969 1 97.62 50 THR B O 1
ATOM 1520 N N . TRP B 1 51 ? 5.945 -9.195 -18.219 1 97.06 51 TRP B N 1
ATOM 1521 C CA . TRP B 1 51 ? 6.672 -9.969 -17.219 1 97.06 51 TRP B CA 1
ATOM 1522 C C . TRP B 1 51 ? 7.977 -9.273 -16.844 1 97.06 51 TRP B C 1
ATOM 1524 O O . TRP B 1 51 ? 8.336 -9.211 -15.664 1 97.06 51 TRP B O 1
ATOM 1534 N N . ARG B 1 52 ? 8.719 -8.734 -17.797 1 97.81 52 ARG B N 1
ATOM 1535 C CA . ARG B 1 52 ? 10 -8.086 -17.562 1 97.81 52 ARG B CA 1
ATOM 1536 C C . ARG B 1 52 ? 9.844 -6.895 -16.609 1 97.81 52 ARG B C 1
ATOM 1538 O O . ARG B 1 52 ? 10.602 -6.758 -15.648 1 97.81 52 ARG B O 1
ATOM 1545 N N . LYS B 1 53 ? 8.859 -6.125 -16.859 1 97 53 LYS B N 1
ATOM 1546 C CA . LYS B 1 53 ? 8.602 -4.953 -16.031 1 97 53 LYS B CA 1
ATOM 1547 C C . LYS B 1 53 ? 8.219 -5.355 -14.609 1 97 53 LYS B C 1
ATOM 1549 O O . LYS B 1 53 ? 8.734 -4.801 -13.641 1 97 53 LYS B O 1
ATOM 1554 N N . LEU B 1 54 ? 7.328 -6.285 -14.562 1 97.88 54 LEU B N 1
ATOM 1555 C CA . LEU B 1 54 ? 6.883 -6.77 -13.258 1 97.88 54 LEU B CA 1
ATOM 1556 C C . LEU B 1 54 ? 8.039 -7.395 -12.484 1 97.88 54 LEU B C 1
ATOM 1558 O O . LEU B 1 54 ? 8.227 -7.109 -11.297 1 97.88 54 LEU B O 1
ATOM 1562 N N . ASN B 1 55 ? 8.75 -8.234 -13.148 1 97.31 55 ASN B N 1
ATOM 1563 C CA . ASN B 1 55 ? 9.836 -8.945 -12.484 1 97.31 55 ASN B CA 1
ATOM 1564 C C . ASN B 1 55 ? 10.883 -7.984 -11.93 1 97.31 55 ASN B C 1
ATOM 1566 O O . ASN B 1 55 ? 11.391 -8.195 -10.828 1 97.31 55 ASN B O 1
ATOM 1570 N N . TYR B 1 56 ? 11.125 -6.984 -12.609 1 97 56 TYR B N 1
ATOM 1571 C CA . TYR B 1 56 ? 12.086 -5.988 -12.156 1 97 56 TYR B CA 1
ATOM 1572 C C . TYR B 1 56 ? 11.625 -5.344 -10.852 1 97 56 TYR B C 1
ATOM 1574 O O . TYR B 1 56 ? 12.398 -5.23 -9.898 1 97 56 TYR B O 1
ATOM 1582 N N . ARG B 1 57 ? 10.391 -4.934 -10.82 1 96.62 57 ARG B N 1
ATOM 1583 C CA . ARG B 1 57 ? 9.836 -4.293 -9.633 1 96.62 57 ARG B CA 1
ATOM 1584 C C . ARG B 1 57 ? 9.734 -5.277 -8.469 1 96.62 57 ARG B C 1
ATOM 1586 O O . ARG B 1 57 ? 9.984 -4.918 -7.32 1 96.62 57 ARG B O 1
ATOM 1593 N N . LEU B 1 58 ? 9.406 -6.504 -8.836 1 96.81 58 LEU B N 1
ATOM 1594 C CA . LEU B 1 58 ? 9.32 -7.555 -7.828 1 96.81 58 LEU B CA 1
ATOM 1595 C C . LEU B 1 58 ? 10.68 -7.801 -7.184 1 96.81 58 LEU B C 1
ATOM 1597 O O . LEU B 1 58 ? 10.773 -7.922 -5.957 1 96.81 58 LEU B O 1
ATOM 1601 N N . GLN B 1 59 ? 11.68 -7.797 -7.98 1 96.25 59 GLN B N 1
ATOM 1602 C CA . GLN B 1 59 ? 13.031 -7.988 -7.449 1 96.25 59 GLN B CA 1
ATOM 1603 C C . GLN B 1 59 ? 13.43 -6.828 -6.543 1 96.25 59 GLN B C 1
ATOM 1605 O O . GLN B 1 59 ? 14.117 -7.027 -5.535 1 96.25 59 GLN B O 1
ATOM 1610 N N . THR B 1 60 ? 13.039 -5.676 -6.938 1 94 60 THR B N 1
ATOM 1611 C CA . THR B 1 60 ? 13.328 -4.504 -6.117 1 94 60 THR B CA 1
ATOM 1612 C C . THR B 1 60 ? 12.727 -4.66 -4.723 1 94 60 THR B C 1
ATOM 1614 O O . THR B 1 60 ? 13.383 -4.371 -3.721 1 94 60 THR B O 1
ATOM 1617 N N . ILE B 1 61 ? 11.531 -5.145 -4.656 1 95 61 ILE B N 1
ATOM 1618 C CA . ILE B 1 61 ? 10.844 -5.355 -3.385 1 95 61 ILE B CA 1
ATOM 1619 C C . ILE B 1 61 ? 11.539 -6.465 -2.6 1 95 61 ILE B C 1
ATOM 1621 O O . ILE B 1 61 ? 11.805 -6.316 -1.404 1 95 61 ILE B O 1
ATOM 1625 N N . MET B 1 62 ? 11.922 -7.516 -3.324 1 94 62 MET B N 1
ATOM 1626 C CA . MET B 1 62 ? 12.453 -8.703 -2.662 1 94 62 MET B CA 1
ATOM 1627 C C . MET B 1 62 ? 13.867 -8.453 -2.146 1 94 62 MET B C 1
ATOM 1629 O O . MET B 1 62 ? 14.281 -9.062 -1.157 1 94 62 MET B O 1
ATOM 1633 N N . LYS B 1 63 ? 14.484 -7.547 -2.758 1 92.12 63 LYS B N 1
ATOM 1634 C CA . LYS B 1 63 ? 15.852 -7.23 -2.357 1 92.12 63 LYS B CA 1
ATOM 1635 C C . LYS B 1 63 ? 15.875 -6.227 -1.211 1 92.12 63 LYS B C 1
ATOM 1637 O O . LYS B 1 63 ? 16.875 -6.09 -0.515 1 92.12 63 LYS B O 1
ATOM 1642 N N . SER B 1 64 ? 14.695 -5.59 -1.095 1 88.25 64 SER B N 1
ATOM 1643 C CA . SER B 1 64 ? 14.625 -4.605 -0.017 1 88.25 64 SER B CA 1
ATOM 1644 C C . SER B 1 64 ? 14.453 -5.285 1.338 1 88.25 64 SER B C 1
ATOM 1646 O O . SER B 1 64 ? 13.883 -6.375 1.426 1 88.25 64 SER B O 1
ATOM 1648 N N . SER B 1 65 ? 15 -4.766 2.371 1 81.62 65 SER B N 1
ATOM 1649 C CA . SER B 1 65 ? 14.93 -5.344 3.707 1 81.62 65 SER B CA 1
ATOM 1650 C C . SER B 1 65 ? 13.859 -4.66 4.547 1 81.62 65 SER B C 1
ATOM 1652 O O . SER B 1 65 ? 13.766 -4.887 5.758 1 81.62 65 SER B O 1
ATOM 1654 N N . ASN B 1 66 ? 12.984 -3.949 3.951 1 90.56 66 ASN B N 1
ATOM 1655 C CA . ASN B 1 66 ? 12.039 -3.156 4.734 1 90.56 66 ASN B CA 1
ATOM 1656 C C . ASN B 1 66 ? 10.859 -3.994 5.203 1 90.56 66 ASN B C 1
ATOM 1658 O O . ASN B 1 66 ? 10.289 -3.736 6.266 1 90.56 66 ASN B O 1
ATOM 1662 N N . LEU B 1 67 ? 10.539 -5.008 4.465 1 93.69 67 LEU B N 1
ATOM 1663 C CA . LEU B 1 67 ? 9.359 -5.816 4.758 1 93.69 67 LEU B CA 1
ATOM 1664 C C . LEU B 1 67 ? 9.688 -6.934 5.738 1 93.69 67 LEU B C 1
ATOM 1666 O O . LEU B 1 67 ? 10.773 -7.523 5.672 1 93.69 67 LEU B O 1
ATOM 1670 N N . HIS B 1 68 ? 8.812 -7.172 6.594 1 92.5 68 HIS B N 1
ATOM 1671 C CA . HIS B 1 68 ? 8.9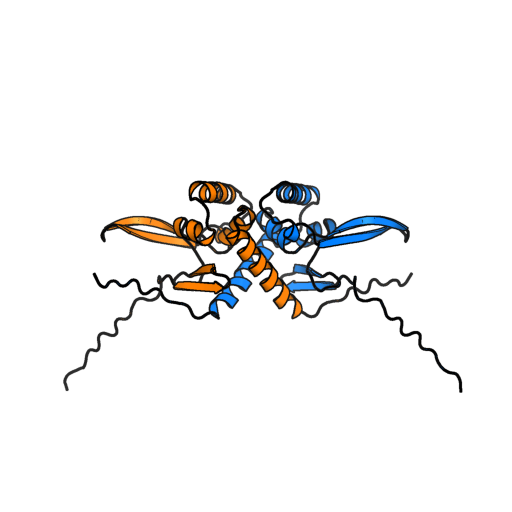38 -8.305 7.5 1 92.5 68 HIS B CA 1
ATOM 1672 C C . HIS B 1 68 ? 8.898 -9.625 6.738 1 92.5 68 HIS B C 1
ATOM 1674 O O . HIS B 1 68 ? 8.211 -9.742 5.719 1 92.5 68 HIS B O 1
ATOM 1680 N N . PRO B 1 69 ? 9.57 -10.617 7.273 1 89.81 69 PRO B N 1
ATOM 1681 C CA . PRO B 1 69 ? 9.594 -11.914 6.59 1 89.81 69 PRO B CA 1
ATOM 1682 C C . PRO B 1 69 ? 8.203 -12.484 6.344 1 89.81 69 PRO B C 1
ATOM 1684 O O . PRO B 1 69 ? 7.957 -13.102 5.305 1 89.81 69 PRO B O 1
ATOM 1687 N N . ASP B 1 70 ? 7.285 -12.195 7.207 1 89.62 70 ASP B N 1
ATOM 1688 C CA . ASP B 1 70 ? 5.949 -12.773 7.102 1 89.62 70 ASP B CA 1
ATOM 1689 C C . ASP B 1 70 ? 5.129 -12.062 6.023 1 89.62 70 ASP B C 1
ATOM 1691 O O . ASP B 1 70 ? 4.055 -12.539 5.645 1 89.62 7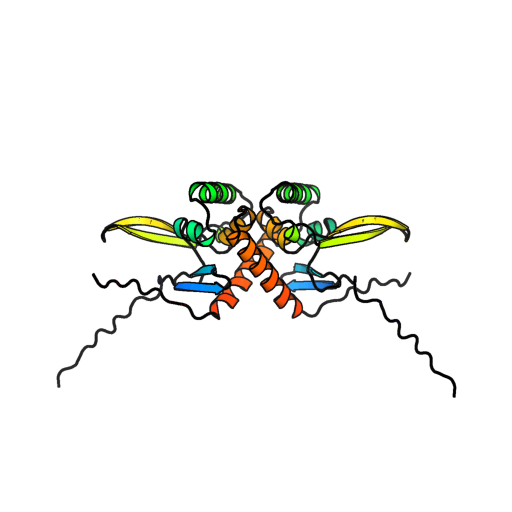0 ASP B O 1
ATOM 1695 N N . GLU B 1 71 ? 5.688 -11.016 5.465 1 93.94 71 GLU B N 1
ATOM 1696 C CA . GLU B 1 71 ? 4.98 -10.242 4.445 1 93.94 71 GLU B CA 1
ATOM 1697 C C . GLU B 1 71 ? 5.473 -10.594 3.047 1 93.94 71 GLU B C 1
ATOM 1699 O O . GLU B 1 71 ? 4.945 -10.102 2.051 1 93.94 71 GLU B O 1
ATOM 1704 N N . ARG B 1 72 ? 6.414 -11.492 2.879 1 93.06 72 ARG B N 1
ATOM 1705 C CA . ARG B 1 72 ? 7.156 -11.633 1.631 1 93.06 72 ARG B CA 1
ATOM 1706 C C . ARG B 1 72 ? 6.699 -12.867 0.864 1 93.06 72 ARG B C 1
ATOM 1708 O O . ARG B 1 72 ? 6.891 -12.961 -0.35 1 93.06 72 ARG B O 1
ATOM 1715 N N . CYS B 1 73 ? 6.215 -13.805 1.636 1 91 73 CYS B N 1
ATOM 1716 C CA . CYS B 1 73 ? 5.938 -15.094 1.012 1 91 73 CYS B CA 1
ATOM 1717 C C . CYS B 1 73 ? 4.629 -15.68 1.533 1 91 73 CYS B C 1
ATOM 1719 O O . CYS B 1 73 ? 4.34 -15.594 2.727 1 91 73 CYS B O 1
ATOM 1721 N N . ALA B 1 74 ? 3.873 -16.234 0.589 1 91.06 74 ALA B N 1
ATOM 1722 C CA . ALA B 1 74 ? 2.623 -16.891 0.948 1 91.06 74 ALA B CA 1
ATOM 1723 C C . ALA B 1 74 ? 2.641 -18.359 0.522 1 91.06 74 ALA B C 1
ATOM 1725 O O . ALA B 1 74 ? 1.594 -18.938 0.213 1 91.06 74 ALA B O 1
ATOM 1726 N N . GLY B 1 75 ? 3.828 -18.922 0.383 1 91.12 75 GLY B N 1
ATOM 1727 C CA . GLY B 1 75 ? 3.965 -20.312 -0.037 1 91.12 75 GLY B CA 1
ATOM 1728 C C . GLY B 1 75 ? 4.203 -20.469 -1.527 1 91.12 75 GLY B C 1
ATOM 1729 O O . GLY B 1 75 ? 4.82 -19.594 -2.154 1 91.12 75 GLY B O 1
ATOM 1730 N N . GLU B 1 76 ? 3.908 -21.688 -1.979 1 92.75 76 GLU B N 1
ATOM 1731 C CA . GLU B 1 76 ? 4.074 -22.016 -3.395 1 92.75 76 GLU B CA 1
ATOM 1732 C C . GLU B 1 76 ? 2.945 -22.906 -3.895 1 92.75 76 GLU B C 1
ATOM 1734 O O . GLU B 1 76 ? 2.188 -23.469 -3.098 1 92.75 76 GLU B O 1
ATOM 1739 N N . GLU B 1 77 ? 2.803 -22.844 -5.176 1 89.06 77 GLU B N 1
ATOM 1740 C CA . GLU B 1 77 ? 1.838 -23.734 -5.812 1 89.06 77 GLU B CA 1
ATOM 1741 C C . GLU B 1 77 ? 2.508 -24.609 -6.863 1 89.06 77 GLU B C 1
ATOM 1743 O O . GLU B 1 77 ? 3.406 -24.156 -7.578 1 89.06 77 GLU B O 1
ATOM 1748 N N . PRO B 1 78 ? 2.088 -25.859 -6.918 1 90.06 78 PRO B N 1
ATOM 1749 C CA . PRO B 1 78 ? 2.67 -26.75 -7.93 1 90.06 78 PRO B CA 1
ATOM 1750 C C . PRO B 1 78 ? 2.307 -26.344 -9.352 1 90.06 78 PRO B C 1
ATOM 1752 O O . PRO B 1 78 ? 1.19 -25.875 -9.602 1 90.06 78 PRO B O 1
ATOM 1755 N N . VAL B 1 79 ? 3.281 -26.516 -10.195 1 89.56 79 VAL B N 1
ATOM 1756 C CA . VAL B 1 79 ? 3.076 -26.25 -11.617 1 89.56 79 VAL B CA 1
ATOM 1757 C C . VAL B 1 79 ? 3.146 -27.562 -12.398 1 89.56 79 VAL B C 1
ATOM 1759 O O . VAL B 1 79 ? 4.137 -28.281 -12.312 1 89.56 79 VAL B O 1
ATOM 1762 N N . PHE B 1 80 ? 1.986 -27.797 -13.086 1 87.5 80 PHE B N 1
ATOM 1763 C CA . PHE B 1 80 ? 1.928 -29.016 -13.867 1 87.5 80 PHE B CA 1
ATOM 1764 C C . PHE B 1 80 ? 1.903 -28.719 -15.359 1 87.5 80 PHE B C 1
ATOM 1766 O O . PHE B 1 80 ? 1.215 -27.797 -15.797 1 87.5 80 PHE B O 1
ATOM 1773 N N . ILE B 1 81 ? 2.752 -29.359 -16.031 1 87.06 81 ILE B N 1
ATOM 1774 C CA . ILE B 1 81 ? 2.721 -29.328 -17.5 1 87.06 81 ILE B CA 1
ATOM 1775 C C . ILE B 1 81 ? 2.451 -30.734 -18.047 1 87.06 81 ILE B C 1
ATOM 1777 O O . ILE B 1 81 ? 3.217 -31.656 -17.781 1 87.06 81 ILE B O 1
ATOM 1781 N N . ASN B 1 82 ? 1.294 -30.797 -18.75 1 91.31 82 ASN B N 1
ATOM 1782 C CA . ASN B 1 82 ? 0.896 -32.094 -19.297 1 91.31 82 ASN B CA 1
ATOM 1783 C C . ASN B 1 82 ? 0.818 -33.156 -18.203 1 91.31 82 ASN B C 1
ATOM 1785 O O . ASN B 1 82 ? 1.352 -34.25 -18.375 1 91.31 82 ASN B O 1
ATOM 1789 N N . GLY B 1 83 ? 0.303 -32.75 -17.031 1 87.75 83 GLY B N 1
ATOM 1790 C CA . GLY B 1 83 ? 0.035 -33.688 -15.953 1 87.75 83 GLY B CA 1
ATOM 1791 C C . GLY B 1 83 ? 1.266 -34.031 -15.133 1 87.75 83 GLY B C 1
ATOM 1792 O O . GLY B 1 83 ? 1.178 -34.75 -14.141 1 87.75 83 GLY B O 1
ATOM 1793 N N . GLN B 1 84 ? 2.393 -33.594 -15.656 1 92.81 84 GLN B N 1
ATOM 1794 C CA . GLN B 1 84 ? 3.633 -33.844 -14.938 1 92.81 84 GLN B CA 1
ATOM 1795 C C . GLN B 1 84 ? 4.039 -32.625 -14.094 1 92.81 84 GLN B C 1
ATOM 1797 O O . GLN B 1 84 ? 3.973 -31.5 -14.555 1 92.81 84 GLN B O 1
ATOM 1802 N N . LEU B 1 85 ? 4.422 -32.938 -12.844 1 91.88 85 LEU B N 1
ATOM 1803 C CA . LEU B 1 85 ? 4.91 -31.859 -11.977 1 91.88 85 LEU B CA 1
ATOM 1804 C C . LEU B 1 85 ? 6.207 -31.266 -12.516 1 91.88 85 LEU B C 1
ATOM 1806 O O . LEU B 1 85 ? 7.207 -31.984 -12.656 1 91.88 85 LEU B O 1
ATOM 1810 N N . LYS B 1 86 ? 6.129 -30.047 -12.898 1 91.38 86 LYS B N 1
ATOM 1811 C CA . LYS B 1 86 ? 7.305 -29.391 -13.461 1 91.38 86 LYS B CA 1
ATOM 1812 C C . LYS B 1 86 ? 8.055 -28.594 -12.398 1 91.38 86 LYS B C 1
ATOM 1814 O O . LYS B 1 86 ? 9.266 -28.375 -12.516 1 91.38 86 LYS B O 1
ATOM 1819 N N . GLY B 1 87 ? 7.324 -28.219 -11.391 1 93.94 87 GLY B N 1
ATOM 1820 C CA . GLY B 1 87 ? 7.938 -27.438 -10.328 1 93.94 87 GLY B CA 1
ATOM 1821 C C . GLY B 1 87 ? 6.926 -26.688 -9.477 1 93.94 87 GLY B C 1
ATOM 1822 O O . GLY B 1 87 ? 5.781 -27.125 -9.336 1 93.94 87 GLY B O 1
ATOM 1823 N N . TYR B 1 88 ? 7.5 -25.719 -8.719 1 93.62 88 TYR B N 1
ATOM 1824 C CA . TYR B 1 88 ? 6.656 -24.906 -7.844 1 93.62 88 TYR B CA 1
ATOM 1825 C C . TYR B 1 88 ? 6.824 -23.422 -8.141 1 93.62 88 TYR B C 1
ATOM 1827 O O . TYR B 1 88 ? 7.938 -22.953 -8.383 1 93.62 88 TYR B O 1
ATOM 1835 N N . ALA B 1 89 ? 5.699 -22.781 -8.203 1 93.31 89 ALA B N 1
ATOM 1836 C CA . ALA B 1 89 ? 5.711 -21.344 -8.383 1 93.31 89 ALA B CA 1
ATOM 1837 C C . ALA B 1 89 ? 5.43 -20.609 -7.07 1 93.31 89 ALA B C 1
ATOM 1839 O O . ALA B 1 89 ? 4.48 -20.953 -6.359 1 93.31 89 ALA B O 1
ATOM 1840 N N . PRO B 1 90 ? 6.301 -19.594 -6.82 1 94.56 90 PRO B N 1
ATOM 1841 C CA . PRO B 1 90 ? 6.043 -18.828 -5.59 1 94.56 90 PRO B CA 1
ATOM 1842 C C . PRO B 1 90 ? 4.711 -18.094 -5.625 1 94.56 90 PRO B C 1
ATOM 1844 O O . PRO B 1 90 ? 4.293 -17.609 -6.688 1 94.56 90 PRO B O 1
ATOM 1847 N N . LEU B 1 91 ? 4.031 -18.031 -4.438 1 93.94 91 LEU B N 1
ATOM 1848 C CA . LEU B 1 91 ? 2.846 -17.203 -4.242 1 93.94 91 LEU B CA 1
ATOM 1849 C C . LEU B 1 91 ? 3.197 -15.914 -3.498 1 93.94 91 LEU B C 1
ATOM 1851 O O . LEU B 1 91 ? 3.82 -15.961 -2.436 1 93.94 91 LEU B O 1
ATOM 1855 N N . TYR B 1 92 ? 2.789 -14.82 -4.07 1 94.75 92 TYR B N 1
ATOM 1856 C CA . TYR B 1 92 ? 3.039 -13.523 -3.457 1 94.75 92 TYR B CA 1
ATOM 1857 C C . TYR B 1 92 ? 1.807 -13.023 -2.713 1 94.75 92 TYR B C 1
ATOM 1859 O O . TYR B 1 92 ? 0.714 -12.961 -3.279 1 94.75 92 TYR B O 1
ATOM 1867 N N . PRO B 1 93 ? 2.068 -12.656 -1.47 1 94.19 93 PRO B N 1
ATOM 1868 C CA . PRO B 1 93 ? 0.927 -12.25 -0.65 1 94.19 93 PRO B CA 1
ATOM 1869 C C . PRO B 1 93 ? 0.437 -10.844 -0.986 1 94.19 93 PRO B C 1
ATOM 1871 O O . PRO B 1 93 ? 1.086 -10.125 -1.752 1 94.19 93 PRO B O 1
ATOM 1874 N N . LEU B 1 94 ? -0.666 -10.539 -0.354 1 93.44 94 LEU B N 1
ATOM 1875 C CA . LEU B 1 94 ? -1.325 -9.258 -0.588 1 93.44 94 LEU B CA 1
ATOM 1876 C C . LEU B 1 94 ? -0.376 -8.102 -0.308 1 93.44 94 LEU B C 1
ATOM 1878 O O . LEU B 1 94 ? -0.403 -7.086 -1.01 1 93.44 94 LEU B O 1
ATOM 1882 N N . SER B 1 95 ? 0.471 -8.219 0.704 1 94.81 95 SER B N 1
ATOM 1883 C CA . SER B 1 95 ? 1.435 -7.168 1.021 1 94.81 95 SER B CA 1
ATOM 1884 C C . SER B 1 95 ? 2.33 -6.859 -0.174 1 94.81 95 SER B C 1
ATOM 1886 O O . SER B 1 95 ? 2.551 -5.691 -0.505 1 94.81 95 SER B O 1
ATOM 1888 N N . ILE B 1 96 ? 2.766 -7.867 -0.835 1 96.19 96 ILE B N 1
ATOM 1889 C CA . ILE B 1 96 ? 3.627 -7.699 -2 1 96.19 96 ILE B CA 1
ATOM 1890 C C . ILE B 1 96 ? 2.816 -7.121 -3.16 1 96.19 96 ILE B C 1
ATOM 1892 O O . ILE B 1 96 ? 3.312 -6.281 -3.912 1 96.19 96 ILE B O 1
ATOM 1896 N N . ILE B 1 97 ? 1.632 -7.562 -3.295 1 95.06 97 ILE B N 1
ATOM 1897 C CA . ILE B 1 97 ? 0.762 -7.094 -4.367 1 95.06 97 ILE B CA 1
ATOM 1898 C C . ILE B 1 97 ? 0.529 -5.59 -4.219 1 95.06 97 ILE B C 1
ATOM 1900 O O . ILE B 1 97 ? 0.635 -4.84 -5.195 1 95.06 97 ILE B O 1
ATOM 1904 N N . ILE B 1 98 ? 0.288 -5.195 -3.045 1 95.5 98 ILE B N 1
ATOM 1905 C CA . ILE B 1 98 ? 0.1 -3.773 -2.775 1 95.5 98 ILE B CA 1
ATOM 1906 C C . ILE B 1 98 ? 1.386 -3.014 -3.092 1 95.5 98 ILE B C 1
ATOM 1908 O O . ILE B 1 98 ? 1.357 -1.998 -3.789 1 95.5 98 ILE B O 1
ATOM 1912 N N . ALA B 1 99 ? 2.453 -3.49 -2.598 1 96.69 99 ALA B N 1
ATOM 1913 C CA . ALA B 1 99 ? 3.742 -2.846 -2.846 1 96.69 99 ALA B CA 1
ATOM 1914 C C . ALA B 1 99 ? 3.996 -2.689 -4.34 1 96.69 99 ALA B C 1
ATOM 1916 O O . ALA B 1 99 ? 4.418 -1.623 -4.797 1 96.69 99 ALA B O 1
ATOM 1917 N N . LEU B 1 100 ? 3.719 -3.674 -5.094 1 96.62 100 LEU B N 1
ATOM 1918 C CA . LEU B 1 100 ? 3.932 -3.652 -6.535 1 96.62 100 LEU B CA 1
ATOM 1919 C C . LEU B 1 100 ? 3.096 -2.561 -7.191 1 96.62 100 LEU B C 1
ATOM 1921 O O . LEU B 1 100 ? 3.539 -1.926 -8.148 1 96.62 100 LEU B O 1
ATOM 1925 N N . SER B 1 101 ? 1.921 -2.371 -6.715 1 95.31 101 SER B N 1
ATOM 1926 C CA . SER B 1 101 ? 1.033 -1.396 -7.34 1 95.31 101 SER B CA 1
ATOM 1927 C C . SER B 1 101 ? 1.636 0.004 -7.305 1 95.31 101 SER B C 1
ATOM 1929 O O . SER B 1 101 ? 1.322 0.843 -8.148 1 95.31 101 SER B O 1
ATOM 1931 N N . PHE B 1 102 ? 2.531 0.218 -6.355 1 95.75 102 PHE B N 1
ATOM 1932 C CA . PHE B 1 102 ? 3.121 1.544 -6.223 1 95.75 102 PHE B CA 1
ATOM 1933 C C . PHE B 1 102 ? 4.406 1.649 -7.035 1 95.75 102 PHE B C 1
ATOM 1935 O O . PHE B 1 102 ? 4.992 2.729 -7.145 1 95.75 102 PHE B O 1
ATOM 1942 N N . LEU B 1 103 ? 4.805 0.573 -7.562 1 95.62 103 LEU B N 1
ATOM 1943 C CA . LEU B 1 103 ? 6.016 0.573 -8.375 1 95.62 103 LEU B CA 1
ATOM 1944 C C . LEU B 1 103 ? 5.676 0.413 -9.859 1 95.62 103 LEU B C 1
ATOM 1946 O O . LEU B 1 103 ? 6.562 0.472 -10.711 1 95.62 103 LEU B O 1
ATOM 1950 N N . LEU B 1 104 ? 4.438 0.215 -10.133 1 96.12 104 LEU B N 1
ATOM 1951 C CA . LEU B 1 104 ? 3.992 0.05 -11.508 1 96.12 104 LEU B CA 1
ATOM 1952 C C . LEU B 1 104 ? 3.154 1.243 -11.961 1 96.12 104 LEU B C 1
ATOM 1954 O O . LEU B 1 104 ? 2.473 1.869 -11.141 1 96.12 104 LEU B O 1
ATOM 1958 N N . SER B 1 105 ? 3.123 1.545 -13.266 1 94.5 105 SER B N 1
ATOM 1959 C CA . SER B 1 105 ? 2.445 2.734 -13.773 1 94.5 105 SER B CA 1
ATOM 1960 C C . SER B 1 105 ? 1.261 2.359 -14.656 1 94.5 105 SER B C 1
ATOM 1962 O O . SER B 1 105 ? 0.729 3.203 -15.383 1 94.5 105 SER B O 1
ATOM 1964 N N . SER B 1 106 ? 0.829 1.215 -14.633 1 92.25 106 SER B N 1
ATOM 1965 C CA . SER B 1 106 ? -0.285 0.781 -15.469 1 92.25 106 SER B CA 1
ATOM 1966 C C . SER B 1 106 ? -1.615 1.3 -14.93 1 92.25 106 SER B C 1
ATOM 1968 O O . SER B 1 106 ? -1.709 1.695 -13.766 1 92.25 106 SER B O 1
ATOM 1970 N N . THR B 1 107 ? -2.604 1.293 -15.82 1 90.69 107 THR B N 1
ATOM 1971 C CA . THR B 1 107 ? -3.951 1.698 -15.43 1 90.69 107 THR B CA 1
ATOM 1972 C C . THR B 1 107 ? -4.504 0.783 -14.344 1 90.69 107 THR B C 1
ATOM 1974 O O . THR B 1 107 ? -5.168 1.246 -13.414 1 90.69 107 THR B O 1
ATOM 1977 N N . GLU B 1 108 ? -4.203 -0.456 -14.414 1 90.25 108 GLU B N 1
ATOM 1978 C CA . GLU B 1 108 ? -4.668 -1.439 -13.445 1 90.25 108 GLU B CA 1
ATOM 1979 C C . GLU B 1 108 ? -4.062 -1.178 -12.062 1 90.25 108 GLU B C 1
ATOM 1981 O O . GLU B 1 108 ? -4.754 -1.292 -11.047 1 90.25 108 GLU B O 1
ATOM 1986 N N . ALA B 1 109 ? -2.811 -0.824 -12.117 1 93.25 109 ALA B N 1
ATOM 1987 C CA . ALA B 1 109 ? -2.162 -0.475 -10.852 1 93.25 109 ALA B CA 1
ATOM 1988 C C . ALA B 1 109 ? -2.824 0.744 -10.219 1 93.25 109 ALA B C 1
ATOM 1990 O O . ALA B 1 109 ? -3.094 0.753 -9.016 1 93.25 109 ALA B O 1
ATOM 1991 N N . TYR B 1 110 ? -3.062 1.727 -11.008 1 92.88 110 TYR B N 1
ATOM 1992 C CA . TYR B 1 110 ? -3.727 2.939 -10.547 1 92.88 110 TYR B CA 1
ATOM 1993 C C . TYR B 1 110 ? -5.094 2.617 -9.953 1 92.88 110 TYR B C 1
ATOM 1995 O O . TYR B 1 110 ? -5.43 3.092 -8.859 1 92.88 110 TYR B O 1
ATOM 2003 N N . LEU B 1 111 ? -5.844 1.815 -10.578 1 89.06 111 LEU B N 1
ATOM 2004 C CA . LEU B 1 111 ? -7.184 1.463 -10.125 1 89.06 111 LEU B CA 1
ATOM 2005 C C . LEU B 1 111 ? -7.129 0.683 -8.812 1 89.06 111 LEU B C 1
ATOM 2007 O O . LEU B 1 111 ? -7.977 0.87 -7.938 1 89.06 111 LEU B O 1
ATOM 2011 N N . PHE B 1 112 ? -6.195 -0.162 -8.719 1 90.94 112 PHE B N 1
ATOM 2012 C CA . PHE B 1 112 ? -6.023 -0.928 -7.492 1 90.94 112 PHE B CA 1
ATOM 2013 C C . PHE B 1 112 ? -5.684 -0.011 -6.324 1 90.94 112 PHE B C 1
ATOM 2015 O O . PHE B 1 112 ? -6.25 -0.143 -5.234 1 90.94 112 PHE B O 1
ATOM 2022 N N . ARG B 1 113 ? -4.746 0.976 -6.574 1 93 113 ARG B N 1
ATOM 2023 C CA . ARG B 1 113 ? -4.395 1.929 -5.527 1 93 113 ARG B CA 1
ATOM 2024 C C . ARG B 1 113 ? -5.602 2.768 -5.121 1 93 113 ARG B C 1
ATOM 2026 O O . ARG B 1 113 ? -5.789 3.062 -3.939 1 93 113 ARG B O 1
ATOM 2033 N N . LYS B 1 114 ? -6.391 3.133 -6.074 1 89.5 114 LYS B N 1
ATOM 2034 C CA . LYS B 1 114 ? -7.605 3.883 -5.781 1 89.5 114 LYS B CA 1
ATOM 2035 C C . LYS B 1 114 ? -8.562 3.066 -4.914 1 89.5 114 LYS B C 1
ATOM 2037 O O . LYS B 1 114 ? -9.148 3.59 -3.965 1 89.5 114 LYS B O 1
ATOM 2042 N N . TYR B 1 115 ? -8.695 1.871 -5.27 1 87.88 115 TYR B N 1
ATOM 2043 C CA . TYR B 1 115 ? -9.547 0.969 -4.504 1 87.88 115 TYR B CA 1
ATOM 2044 C C . TYR B 1 115 ? -9.062 0.866 -3.059 1 87.88 115 TYR B C 1
ATOM 2046 O O . TYR B 1 115 ? -9.867 0.958 -2.127 1 87.88 115 TYR B O 1
ATOM 2054 N N . ILE B 1 116 ? -7.793 0.628 -2.857 1 89.25 116 ILE B N 1
ATOM 2055 C CA . ILE B 1 116 ? -7.219 0.499 -1.522 1 89.25 116 ILE B CA 1
ATOM 2056 C C . ILE B 1 116 ? -7.496 1.765 -0.715 1 89.25 116 ILE B C 1
ATOM 2058 O O . ILE B 1 116 ? -7.961 1.692 0.424 1 89.25 116 ILE B O 1
ATOM 2062 N N . SER B 1 117 ? -7.141 2.895 -1.312 1 89.25 117 SER B N 1
ATOM 2063 C CA . SER B 1 117 ? -7.32 4.172 -0.626 1 89.25 117 SER B CA 1
ATOM 2064 C C . SER B 1 117 ? -8.781 4.383 -0.227 1 89.25 117 SER B C 1
ATOM 2066 O O . SER B 1 117 ? -9.062 4.828 0.887 1 89.25 117 SER B O 1
ATOM 2068 N N . ARG B 1 118 ? -9.68 4.055 -1.093 1 84.38 118 ARG B N 1
ATOM 2069 C CA . ARG B 1 118 ? -11.102 4.215 -0.816 1 84.38 118 ARG B CA 1
ATOM 2070 C C . ARG B 1 118 ? -11.547 3.295 0.316 1 84.38 118 ARG B C 1
ATOM 2072 O O . ARG B 1 118 ? -12.305 3.707 1.195 1 84.38 118 ARG B O 1
ATOM 2079 N N . LYS B 1 119 ? -11.117 2.117 0.289 1 83.31 119 LYS B N 1
ATOM 2080 C CA . LYS B 1 119 ? -11.477 1.145 1.315 1 83.31 119 LYS B CA 1
ATOM 2081 C C . LYS B 1 119 ? -11 1.595 2.693 1 83.31 119 LYS B C 1
ATOM 2083 O O . LYS B 1 119 ? -11.719 1.443 3.686 1 83.31 119 LYS B O 1
ATOM 2088 N N . LEU B 1 120 ? -9.867 2.111 2.719 1 84.06 120 LEU B N 1
ATOM 2089 C CA . LEU B 1 120 ? -9.281 2.518 3.992 1 84.06 120 LEU B CA 1
ATOM 2090 C C . LEU B 1 120 ? -9.945 3.787 4.516 1 84.06 120 LEU B C 1
ATOM 2092 O O . LEU B 1 120 ? -10.055 3.982 5.727 1 84.06 120 LEU B O 1
ATOM 2096 N N . GLN B 1 121 ? -10.359 4.617 3.619 1 80.31 121 GLN B N 1
ATOM 2097 C CA . GLN B 1 121 ? -10.992 5.871 4.008 1 80.31 121 GLN B CA 1
ATOM 2098 C C . GLN B 1 121 ? -12.375 5.621 4.602 1 80.31 121 GLN B C 1
ATOM 2100 O O . GLN B 1 121 ? -12.797 6.316 5.531 1 80.31 121 GLN B O 1
ATOM 2105 N N . THR B 1 122 ? -13.086 4.801 4.043 1 71.25 122 THR B N 1
ATOM 2106 C CA . THR B 1 122 ? -14.453 4.531 4.465 1 71.25 122 THR B CA 1
ATOM 2107 C C . THR B 1 122 ? -14.477 3.904 5.855 1 71.25 122 THR B C 1
ATOM 2109 O O . THR B 1 122 ? -15.367 4.195 6.66 1 71.25 122 THR B O 1
ATOM 2112 N N . GLU B 1 123 ? -13.641 3.1 6.141 1 59.31 123 GLU B N 1
ATOM 2113 C CA . GLU B 1 123 ? -13.633 2.463 7.457 1 59.31 123 GLU B CA 1
ATOM 2114 C C . GLU B 1 123 ? -13.188 3.439 8.539 1 59.31 123 GLU B C 1
ATOM 2116 O O . GLU B 1 123 ? -13.688 3.398 9.664 1 59.31 123 GLU B O 1
ATOM 2121 N N . ALA B 1 124 ? -12.203 4.219 8.312 1 53.41 124 ALA B N 1
ATOM 2122 C CA . ALA B 1 124 ? -11.734 5.184 9.305 1 53.41 124 ALA B CA 1
ATOM 2123 C C . ALA B 1 124 ? -12.867 6.098 9.758 1 53.41 124 ALA B C 1
ATOM 2125 O O . ALA B 1 124 ? -12.844 6.617 10.875 1 53.41 124 ALA B O 1
ATOM 2126 N N . ALA B 1 125 ? -13.805 6.293 8.969 1 48.19 125 ALA B N 1
ATOM 2127 C CA . ALA B 1 125 ? -14.953 7.125 9.32 1 48.19 125 ALA B CA 1
ATOM 2128 C C . ALA B 1 125 ? -15.734 6.52 10.484 1 48.19 125 ALA B C 1
ATOM 2130 O O . ALA B 1 125 ? -16.375 7.238 11.25 1 48.19 125 ALA B O 1
ATOM 2131 N N . ILE B 1 126 ? -15.57 5.273 10.617 1 42.75 126 ILE B N 1
ATOM 2132 C CA . ILE B 1 126 ? -16.422 4.719 11.664 1 42.75 126 ILE B CA 1
ATOM 2133 C C . ILE B 1 126 ? -15.766 4.934 13.023 1 42.75 126 ILE B C 1
ATOM 2135 O O . ILE B 1 126 ? -16.453 4.945 14.055 1 42.75 126 ILE B O 1
ATOM 2139 N N . VAL B 1 127 ? -14.523 5.246 12.961 1 46.84 127 VAL B N 1
ATOM 2140 C CA . VAL B 1 127 ? -13.938 5.426 14.281 1 46.84 127 VAL B CA 1
ATOM 2141 C C . VAL B 1 127 ? -14.094 6.883 14.719 1 46.84 127 VAL B C 1
ATOM 2143 O O . VAL B 1 127 ? -14 7.797 13.898 1 46.84 127 VAL B O 1
ATOM 2146 N N . THR B 1 128 ? -14.688 7.121 15.852 1 45.19 128 THR B N 1
ATOM 2147 C CA . THR B 1 128 ? -15.016 8.398 16.484 1 45.19 128 THR B CA 1
ATOM 2148 C C . THR B 1 128 ? -13.82 9.344 16.453 1 45.19 128 THR B C 1
ATOM 2150 O O . THR B 1 128 ? -12.773 9.039 17.016 1 45.19 128 THR B O 1
ATOM 2153 N N . PRO B 1 129 ? -13.906 10.266 15.539 1 45.03 129 PRO B N 1
ATOM 2154 C CA . PRO B 1 129 ? -12.844 11.258 15.383 1 45.03 129 PRO B CA 1
ATOM 2155 C C . PRO B 1 129 ? -12.547 12.016 16.672 1 45.03 129 PRO B C 1
ATOM 2157 O O . PRO B 1 129 ? -13.461 12.297 17.453 1 45.03 129 PRO B O 1
ATOM 2160 N N . ILE B 1 130 ? -11.375 11.859 17.281 1 43.97 130 ILE B N 1
ATOM 2161 C CA . ILE B 1 130 ? -11.023 12.82 18.328 1 43.97 130 ILE B CA 1
ATOM 2162 C C . ILE B 1 130 ? -10.555 14.125 17.703 1 43.97 130 ILE B C 1
ATOM 2164 O O . ILE B 1 130 ? -9.641 14.141 16.891 1 43.97 130 ILE B O 1
ATOM 2168 N N . PHE B 1 131 ? -11.461 15.031 17.734 1 41.03 131 PHE B N 1
ATOM 2169 C CA . PHE B 1 131 ? -11.211 16.375 17.203 1 41.03 131 PHE B CA 1
ATOM 2170 C C . PHE B 1 131 ? -10.188 17.109 18.062 1 41.03 131 PHE B C 1
ATOM 2172 O O . PHE B 1 131 ? -10.289 17.109 19.281 1 41.03 131 PHE B O 1
ATOM 2179 N N . LEU B 1 132 ? -9.047 17.25 17.641 1 39.19 132 LEU B N 1
ATOM 2180 C CA . LEU B 1 132 ? -8.164 18.141 18.391 1 39.19 132 LEU B CA 1
ATOM 2181 C C . LEU B 1 132 ? -8.57 19.594 18.203 1 39.19 132 LEU B C 1
ATOM 2183 O O . LEU B 1 132 ? -8.617 20.094 17.078 1 39.19 132 LEU B O 1
ATOM 2187 N N . LEU B 1 133 ? -9.547 20.047 18.953 1 35.97 133 LEU B N 1
ATOM 2188 C CA . LEU B 1 133 ? -9.758 21.484 19.078 1 35.97 133 LEU B CA 1
ATOM 2189 C C . LEU B 1 133 ? -8.492 22.172 19.578 1 35.97 133 LEU B C 1
ATOM 2191 O O . LEU B 1 133 ? -7.938 21.797 20.609 1 35.97 133 LEU B O 1
ATOM 2195 N N . GLY B 1 134 ? -7.625 22.562 18.641 1 32.81 134 GLY B N 1
ATOM 2196 C CA . GLY B 1 134 ? -6.598 23.484 19.109 1 32.81 134 GLY B CA 1
ATOM 2197 C C . GLY B 1 134 ? -7.121 24.5 20.109 1 32.81 134 GLY B C 1
ATOM 2198 O O . GLY B 1 134 ? -8.18 25.094 19.906 1 32.81 134 GLY B O 1
ATOM 2199 N N . ASN B 1 135 ? -6.938 24.203 21.375 1 32.75 135 ASN B N 1
ATOM 2200 C CA . ASN B 1 135 ? -7.113 25.234 22.391 1 32.75 135 ASN B CA 1
ATOM 2201 C C . ASN B 1 135 ? -6.531 26.578 21.938 1 32.75 135 ASN B C 1
ATOM 2203 O O . ASN B 1 135 ? -5.316 26.719 21.797 1 32.75 135 ASN B O 1
ATOM 2207 N N . THR B 1 136 ? -7.16 27.234 20.984 1 30.06 136 THR B N 1
ATOM 2208 C CA . THR B 1 136 ? -6.852 28.641 20.812 1 30.06 136 THR B CA 1
ATOM 2209 C C . THR B 1 136 ? -6.992 29.406 22.125 1 30.06 136 THR B C 1
ATOM 2211 O O . THR B 1 136 ? -7.094 30.641 22.125 1 30.06 136 THR B O 1
ATOM 2214 N N . LYS B 1 137 ? -7.062 28.719 23.297 1 33.03 137 LYS B N 1
ATOM 2215 C CA . LYS B 1 137 ? -7.133 29.641 24.422 1 33.03 137 LYS B CA 1
ATOM 2216 C C . LYS B 1 137 ? -5.836 30.438 24.578 1 33.03 137 LYS B C 1
ATOM 2218 O O . LYS B 1 137 ? -5.598 31.047 25.625 1 33.03 137 LYS B O 1
ATOM 2223 N N . ASN B 1 138 ? -5.008 31.016 23.594 1 25.53 138 ASN B N 1
ATOM 2224 C CA . ASN B 1 138 ? -4.426 32.219 24.188 1 25.53 138 ASN B CA 1
ATOM 2225 C C . ASN B 1 138 ? -5.434 33.344 24.281 1 25.53 138 ASN B C 1
ATOM 2227 O O . ASN B 1 138 ? -6.246 33.531 23.359 1 25.53 138 ASN B O 1
#

Nearest PDB structures (foldseek):
  7qvb-assembly1_A  TM=5.786E-01  e=2.380E-01  Deinococcus radiodurans R1 = ATCC 13939 = DSM 20539
  7qvb-assembly1_A  TM=5.785E-01  e=2.395E-01  Deinococcus radiodurans R1 = ATCC 13939 = DSM 20539

Foldseek 3Di:
DPPPPPPPPVVVQQQDWDWDDPDPPATWIAGSVRFTWDFLVVLCVRQVHDSVQLVVQLVVVVVDPPDDPVQAFDAWDFDDDPNHTPDITTIHGPSSSLSSLVVDDGPSSVVVVVSVVVVVVVVVVVPPDPDPPPCPVD/DPPPPPVPPVVVQQQDWDWDDPDPPATWIAGSVRFTWDFLVVLCVRQVHDSVQLVVQLVVVVVDPPDDPVQAFDAWDFDDDPNHTPDITTIHGPSSSLSSLVVDDGPSSVVVVVSVVVVVVVVVVVPPDPDPPPCPVD

Secondary structure (DSSP, 8-state):
------------GGG--EEEEEETTEEEEE-TTS-BEE-HHHHHHHHT--HHHHHHHHHHHHH-S-S-GGGT---EEEEEETTEEEEEEEPEEHHHHHHHHTT--SHHHHHHHHHHHHHHHHHHTTS--B--------/-------------TT--EEEEEETTEEEEE-TTS-BEE-HHHHHHHHT--HHHHHHHHHHHHH-S-S-GGGT---EEEEEETTEEEEEEEPEEHHHHHHHHTT--SHHHHHHHHHHHHHHHHHHTTS--EE-------

Organism: NCBI:txid2508867

pLDDT: mean 76.46, std 23.27, range [25.53, 97.94]

Solvent-accessible surface area (backbone atoms only — not comparable to full-atom values): 15928 Å² total; per-residue (Å²): 134,84,82,77,77,70,76,73,75,72,70,81,63,56,76,43,55,27,41,28,69,80,49,94,85,35,64,44,39,22,34,36,86,64,48,50,36,39,37,69,71,54,46,25,61,54,33,67,50,53,60,69,62,49,50,53,50,50,49,55,57,69,71,44,79,35,64,55,76,82,45,63,53,61,55,66,42,79,36,65,56,94,87,35,80,73,46,70,41,60,21,34,17,50,57,44,54,55,53,46,34,66,67,33,64,35,71,46,16,51,51,50,52,50,49,52,46,52,56,55,52,59,55,55,65,69,44,75,63,47,65,62,71,73,76,66,77,117,128,87,78,79,76,70,78,71,76,72,69,82,63,56,75,44,56,27,42,27,69,80,48,95,88,34,64,43,39,23,33,35,88,63,46,49,37,38,35,70,71,52,45,26,60,53,34,67,51,54,63,68,61,49,49,54,51,49,48,53,57,69,70,43,79,34,64,54,77,82,46,64,54,61,56,67,42,81,35,65,57,94,88,37,79,73,46,71,41,58,20,33,18,50,56,45,53,53,54,47,35,66,67,33,65,34,71,45,18,50,52,51,53,51,49,51,47,50,56,55,52,62,57,55,66,71,43,75,64,47,65,64,72,75,78,68,78,119

Sequence (276 aa):
MKTNNNPKIRTNTSNQRSYFDWGSKMQVIRKGNGEIAMTESELVRFFGVTWRKLNYRLQTIMKSSNLHPDERCAGEEPVFINGQLKGYAPLYPLSIIIALSFLLSSTEAYLFRKYISRKLQTEAAIVTPIFLLGNTKNMKTNNNPKIRTNTSNQRSYFDWGSKMQVIRKGNGEIAMTESELVRFFGVTWRKLNYRLQTIMKSSNLHPDERCAGEEPVFINGQLKGYAPLYPLSIIIALSFLLSSTEAYLFRKYISRKLQTEAAIVTPIFLLGNTKN

Radius of gyration: 23.64 Å; Cα contacts (8 Å, |Δi|>4): 384; chains: 2; bounding box: 52×95×45 Å